Protein AF-A0A847XSS1-F1 (afdb_monomer)

Mean predicted aligned error: 15.01 Å

Secondary structure (DSSP, 8-state):
-HHHHHHHHHHHHHHTS----------S-----PPPPPHHHHHHHHHHHHHHHHHHHHHHH-THHHHHHHHHHHTT-SSSSEEEHHHHT--SS--TT----S-HHHHHHHHHHHHTTTT-S-TTHHHHHHHTTEEEE-SS-GGGS-TT--SPEEEE--TTT-S-EEEEEEPTTS-EEEEEE-HHHHTTS-EEEEEEPP----------------PPP--------SS--S-TTS-SPP-----SSS-----TT-----------

Solvent-accessible surface area (backbone atoms only — not comparable to full-atom values): 16713 Å² total; per-residue (Å²): 111,74,71,58,54,52,53,51,54,55,53,54,55,65,73,62,56,73,77,73,78,73,74,70,78,77,68,97,68,79,70,74,70,66,46,86,66,52,74,68,52,47,53,45,42,55,50,31,46,53,46,14,54,51,51,38,51,22,43,69,77,37,59,67,33,56,62,52,51,52,52,55,34,71,63,54,86,48,97,57,56,36,45,46,44,49,72,45,53,69,66,98,70,67,66,89,85,66,92,70,66,85,42,63,50,33,56,34,42,52,52,51,51,59,77,39,68,84,77,59,94,58,81,63,54,72,58,51,34,44,77,60,50,25,26,44,34,34,88,57,67,53,82,81,37,59,90,94,44,56,70,48,24,20,18,30,47,46,86,34,58,52,78,58,34,72,23,38,34,70,42,97,88,75,51,68,46,83,40,76,41,30,62,76,44,49,76,77,36,37,46,36,32,28,31,65,63,78,80,76,81,73,78,84,77,76,85,80,78,92,68,98,65,93,78,83,88,82,80,88,88,83,85,84,74,98,64,84,83,48,52,81,83,66,54,78,72,79,88,81,64,71,56,90,73,87,81,88,81,88,61,99,84,64,98,73,91,70,71,61,74,67,86,128

Radius of gyration: 24.8 Å; Cα contacts (8 Å, |Δi|>4): 286; chains: 1; bounding box: 46×54×83 Å

pLDDT: mean 72.06, std 21.3, range [27.89, 97.25]

Nearest PDB structures (foldseek):
  6x26-assembly1_I  TM=2.802E-01  e=9.970E+00  Escherichia coli

Sequence (264 aa):
MKKLTFVLMCLVALFASCTKDVIPDVKENDQIVRRELTPEETLMKEKLAMVAQVVRDVVLSEPAVVKEVSKLIDLRLYRDDYVYFRDLFSNENGLKGVDCKAPLFEKAFDEVIESKSGDLQFPDIKKYLVENNITLYCPYPIEDYPTGNQLPSCTSDPLDNDEINIGYQLEKDGSYSVVEVSEEYSRSYPVWIVMPEEEENEPQMSKASNSVRTVHQMRVGFVSSSIHYDGFFSGGSEFKFCLLGGTITLTTASSFVSLQSCNL

Foldseek 3Di:
DVVVVVVVVVVVVVVPPDPPPPPDPPPPPPPQQQADDDPVVVVVQVLQQVVLVLQLQLCLVPVCLLVVLLVVLVVCPDVASKDQLPQQQDDDPPPPPDPDDGHSSNVSSVVSCVVCPPVDPDPPSSVCSVVQRKMKHWLDRLVLADPVASRAWGGEFPPRRDQWTWTWDADPVSHTDTDTDHPVNCVHHTHIYTYGDDPDPQDDDDDDDDDDDDDDDDDDDDDDDPDWDDRSRGTGRDDADEDADDDDDDDPPDPDRDYDHDDD

Structure (mmCIF, N/CA/C/O backbone):
data_AF-A0A847XSS1-F1
#
_entry.id   AF-A0A847XSS1-F1
#
loop_
_atom_site.group_PDB
_atom_site.id
_atom_site.type_symbol
_atom_site.label_atom_id
_atom_site.label_alt_id
_atom_site.label_comp_id
_atom_site.label_asym_id
_atom_site.label_entity_id
_atom_site.label_seq_id
_atom_site.pdbx_PDB_ins_code
_atom_site.Cartn_x
_atom_site.Cartn_y
_atom_site.Cartn_z
_atom_site.occupancy
_atom_site.B_iso_or_equiv
_atom_site.auth_seq_id
_atom_site.auth_comp_id
_atom_site.auth_asym_id
_atom_site.auth_atom_id
_atom_site.pdbx_PDB_model_num
ATOM 1 N N . MET A 1 1 ? 22.356 -34.430 -62.547 1.00 51.59 1 MET A N 1
ATOM 2 C CA . MET A 1 1 ? 22.482 -33.068 -61.977 1.00 51.59 1 MET A CA 1
ATOM 3 C C . MET A 1 1 ? 21.432 -32.762 -60.906 1.00 51.59 1 MET A C 1
ATOM 5 O O . MET A 1 1 ? 21.845 -32.442 -59.807 1.00 51.59 1 MET A O 1
ATOM 9 N N . LYS A 1 2 ? 20.121 -32.974 -61.130 1.00 50.94 2 LYS A N 1
ATOM 10 C CA . LYS A 1 2 ? 19.052 -32.691 -60.134 1.00 50.94 2 LYS A CA 1
ATOM 11 C C . LYS A 1 2 ? 19.211 -33.370 -58.756 1.00 50.94 2 LYS A C 1
ATOM 13 O O . LYS A 1 2 ? 18.890 -32.767 -57.742 1.00 50.94 2 LYS A O 1
ATOM 18 N N . LYS A 1 3 ? 19.738 -34.602 -58.708 1.00 54.31 3 LYS A N 1
ATOM 19 C CA . LYS A 1 3 ? 19.971 -35.334 -57.445 1.00 54.31 3 LYS A CA 1
ATOM 20 C C . LYS A 1 3 ? 21.116 -34.746 -56.607 1.00 54.31 3 LYS A C 1
ATOM 22 O O . LYS A 1 3 ? 21.061 -34.816 -55.390 1.00 54.31 3 LYS A O 1
ATOM 27 N N . LEU A 1 4 ? 22.117 -34.140 -57.252 1.00 63.03 4 LEU A N 1
ATOM 28 C CA . LEU A 1 4 ? 23.252 -33.515 -56.564 1.00 63.03 4 LEU A CA 1
ATOM 29 C C . LEU A 1 4 ? 22.840 -32.171 -55.945 1.00 63.03 4 LEU A C 1
ATOM 31 O O . LEU A 1 4 ? 23.221 -31.862 -54.824 1.00 63.03 4 LEU A O 1
ATOM 35 N N . THR A 1 5 ? 21.998 -31.410 -56.651 1.00 67.25 5 THR A N 1
ATOM 36 C CA . THR A 1 5 ? 21.463 -30.129 -56.173 1.00 67.25 5 THR A CA 1
ATOM 37 C C . THR A 1 5 ? 20.572 -30.311 -54.945 1.00 67.25 5 THR A C 1
ATOM 39 O O . THR A 1 5 ? 20.654 -29.523 -54.012 1.00 67.25 5 THR A O 1
ATOM 42 N N . PHE A 1 6 ? 19.767 -31.379 -54.913 1.00 64.31 6 PHE A N 1
ATOM 43 C CA . PHE A 1 6 ? 18.885 -31.676 -53.781 1.00 64.31 6 PHE A CA 1
ATOM 44 C C . PHE A 1 6 ? 19.670 -32.055 -52.516 1.00 64.31 6 PHE A C 1
ATOM 46 O O . PHE A 1 6 ? 19.373 -31.568 -51.431 1.00 64.31 6 PHE A O 1
ATOM 53 N N . VAL A 1 7 ? 20.731 -32.857 -52.666 1.00 71.50 7 VAL A N 1
ATOM 54 C CA . VAL A 1 7 ? 21.616 -33.235 -51.551 1.00 71.50 7 VAL A CA 1
ATOM 55 C C . VAL A 1 7 ? 22.369 -32.021 -51.003 1.00 71.50 7 VAL A C 1
ATOM 57 O O . VAL A 1 7 ? 22.462 -31.860 -49.789 1.00 71.50 7 VAL A O 1
ATOM 60 N N . LEU A 1 8 ? 22.846 -31.131 -51.879 1.00 68.88 8 LEU A N 1
ATOM 61 C CA . LEU A 1 8 ? 23.529 -29.904 -51.466 1.00 68.88 8 LEU A CA 1
ATOM 62 C C . LEU A 1 8 ? 22.585 -28.954 -50.705 1.00 68.88 8 LEU A C 1
ATOM 64 O O . LEU A 1 8 ? 22.984 -28.366 -49.706 1.00 68.88 8 LEU A O 1
ATOM 68 N N . MET A 1 9 ? 21.322 -28.847 -51.130 1.00 63.94 9 MET A N 1
ATOM 69 C CA . MET A 1 9 ? 20.331 -27.974 -50.493 1.00 63.94 9 MET A CA 1
ATOM 70 C C . MET A 1 9 ? 19.901 -28.486 -49.105 1.00 63.94 9 MET A C 1
ATOM 72 O O . MET A 1 9 ? 19.751 -27.689 -48.183 1.00 63.94 9 MET A O 1
ATOM 76 N N . CYS A 1 10 ? 19.793 -29.808 -48.919 1.00 61.47 10 CYS A N 1
ATOM 77 C CA . CYS A 1 10 ? 19.571 -30.411 -47.599 1.00 61.47 10 CYS A CA 1
ATOM 78 C C . CYS A 1 10 ? 20.776 -30.234 -46.659 1.00 61.47 10 CYS A C 1
ATOM 80 O O . CYS A 1 10 ? 20.587 -30.020 -45.467 1.00 61.47 10 CYS A O 1
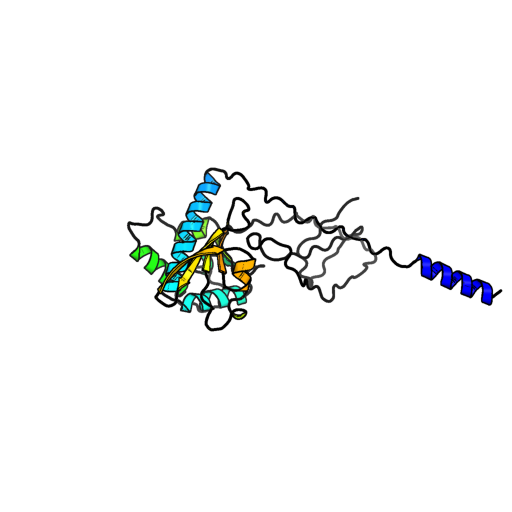ATOM 82 N N . LEU A 1 11 ? 22.006 -30.278 -47.184 1.00 61.28 11 LEU A N 1
ATOM 83 C CA . LEU A 1 11 ? 23.223 -30.037 -46.401 1.00 61.28 11 LEU A CA 1
ATOM 84 C C . LEU A 1 11 ? 23.319 -28.585 -45.915 1.00 61.28 11 LEU A C 1
ATOM 86 O O . LEU A 1 11 ? 23.620 -28.362 -44.749 1.00 61.28 11 LEU A O 1
ATOM 90 N N . VAL A 1 12 ? 22.993 -27.604 -46.761 1.00 62.91 12 VAL A N 1
ATOM 91 C CA . VAL A 1 12 ? 22.971 -26.183 -46.362 1.00 62.91 12 VAL A CA 1
ATOM 92 C C . VAL A 1 12 ? 21.879 -25.909 -45.317 1.00 62.91 12 VAL A C 1
ATOM 94 O O . VAL A 1 12 ? 22.109 -25.137 -44.391 1.00 62.91 12 VAL A O 1
ATOM 97 N N . ALA A 1 13 ? 20.730 -26.590 -45.396 1.00 58.88 13 ALA A N 1
ATOM 98 C CA . ALA A 1 13 ? 19.663 -26.472 -44.399 1.00 58.88 13 ALA A CA 1
ATOM 99 C C . ALA A 1 13 ? 20.039 -27.052 -43.019 1.00 58.88 13 ALA A C 1
ATOM 101 O O . ALA A 1 13 ? 19.552 -26.561 -42.006 1.00 58.88 13 ALA A O 1
ATOM 102 N N . LEU A 1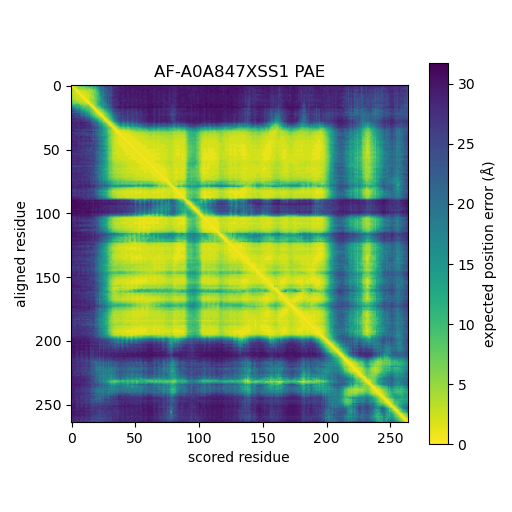 14 ? 20.932 -28.051 -42.959 1.00 56.97 14 LEU A N 1
ATOM 103 C CA . LEU A 1 14 ? 21.431 -28.608 -41.693 1.00 56.97 14 LEU A CA 1
ATOM 104 C C . LEU A 1 14 ? 22.437 -27.679 -40.992 1.00 56.97 14 LEU A C 1
ATOM 106 O O . LEU A 1 14 ? 22.492 -27.666 -39.766 1.00 56.97 14 LEU A O 1
ATOM 110 N N . PHE A 1 15 ? 23.188 -26.866 -41.744 1.00 53.12 15 PHE A N 1
ATOM 111 C CA . PHE A 1 15 ? 24.098 -25.852 -41.186 1.00 53.12 15 PHE A CA 1
ATOM 112 C C . PHE A 1 15 ? 23.425 -24.498 -40.913 1.00 53.12 15 PHE A C 1
ATOM 114 O O . PHE A 1 15 ? 24.011 -23.655 -40.244 1.00 53.12 15 PHE A O 1
ATOM 121 N N . ALA A 1 16 ? 22.195 -24.299 -41.395 1.00 52.06 16 ALA A N 1
ATOM 122 C CA . ALA A 1 16 ? 21.349 -23.150 -41.071 1.00 52.06 16 ALA A CA 1
ATOM 123 C C . ALA A 1 16 ? 20.448 -23.399 -39.845 1.00 52.06 16 ALA A C 1
ATOM 125 O O . ALA A 1 16 ? 19.536 -22.613 -39.583 1.00 52.06 16 ALA A O 1
ATOM 126 N N . SER A 1 17 ? 20.680 -24.488 -39.098 1.00 39.84 17 SER A N 1
ATOM 127 C CA . SER A 1 17 ? 20.082 -24.673 -37.778 1.00 39.84 17 SER A CA 1
ATOM 128 C C . SER A 1 17 ? 20.546 -23.526 -36.895 1.00 39.84 17 SER A C 1
ATOM 130 O O . SER A 1 17 ? 21.732 -23.428 -36.586 1.00 39.84 17 SER A O 1
ATOM 132 N N . CYS A 1 18 ? 19.596 -22.665 -36.534 1.00 47.03 18 CYS A N 1
ATOM 133 C CA . CYS A 1 18 ? 19.757 -21.539 -35.634 1.00 47.03 18 CYS A CA 1
ATOM 134 C C . CYS A 1 18 ? 20.738 -21.894 -34.517 1.00 47.03 18 CYS A C 1
ATOM 136 O O . CYS A 1 18 ? 20.479 -22.804 -33.723 1.00 47.03 18 CYS A O 1
ATOM 138 N N . THR A 1 19 ? 21.852 -21.168 -34.443 1.00 44.00 19 THR A N 1
ATOM 139 C CA . THR A 1 19 ? 22.514 -20.974 -33.162 1.00 44.00 19 THR A CA 1
ATOM 140 C C . THR A 1 19 ? 21.434 -20.398 -32.268 1.00 44.00 19 THR A C 1
ATOM 142 O O . THR A 1 19 ? 20.984 -19.272 -32.465 1.00 44.00 19 THR A O 1
ATOM 145 N N . LYS A 1 20 ? 20.895 -21.227 -31.375 1.00 36.91 20 LYS A N 1
ATOM 146 C CA . LYS A 1 20 ? 20.088 -20.727 -30.278 1.00 36.91 20 LYS A CA 1
ATOM 147 C C . LYS A 1 20 ? 21.069 -19.837 -29.534 1.00 36.91 20 LYS A C 1
ATOM 149 O O . LYS A 1 20 ? 22.018 -20.374 -28.964 1.00 36.91 20 LYS A O 1
ATOM 154 N N . ASP A 1 21 ? 20.938 -18.522 -29.683 1.00 37.56 21 ASP A N 1
ATOM 155 C CA . ASP A 1 21 ? 21.713 -17.593 -28.879 1.00 37.56 21 ASP A CA 1
ATOM 156 C C . ASP A 1 21 ? 21.418 -17.991 -27.442 1.00 37.56 21 ASP A C 1
ATOM 158 O O . ASP A 1 21 ? 20.292 -17.880 -26.950 1.00 37.56 21 ASP A O 1
ATOM 162 N N . VAL A 1 22 ? 22.410 -18.627 -26.826 1.00 38.53 22 VAL A N 1
ATOM 163 C CA . VAL A 1 22 ? 22.381 -18.915 -25.408 1.00 38.53 22 VAL A CA 1
ATOM 164 C C . VAL A 1 22 ? 22.592 -17.548 -24.802 1.00 38.53 22 VAL A C 1
ATOM 166 O O . VAL A 1 22 ? 23.727 -17.088 -24.698 1.00 38.53 22 VAL A O 1
ATOM 169 N N . ILE A 1 23 ? 21.487 -16.868 -24.501 1.00 43.34 23 ILE A N 1
ATOM 170 C CA . ILE A 1 23 ? 21.508 -15.785 -23.532 1.00 43.34 23 ILE A CA 1
ATOM 171 C C . ILE A 1 23 ? 22.082 -16.459 -22.287 1.00 43.34 23 ILE A C 1
ATOM 173 O O . ILE A 1 23 ? 21.465 -17.411 -21.800 1.00 43.34 23 ILE A O 1
ATOM 177 N N . PRO A 1 24 ? 23.315 -16.118 -21.873 1.00 38.09 24 PRO A N 1
ATOM 178 C CA . PRO A 1 24 ? 23.860 -16.699 -20.664 1.00 38.09 24 PRO A CA 1
ATOM 179 C C . PRO A 1 24 ? 22.861 -16.388 -19.558 1.00 38.09 24 PRO A C 1
ATOM 181 O O . PRO A 1 24 ? 22.411 -15.243 -19.471 1.00 38.09 24 PRO A O 1
ATOM 184 N N . ASP A 1 25 ? 22.496 -17.396 -18.762 1.00 37.62 25 ASP A N 1
ATOM 185 C CA . ASP A 1 25 ? 21.763 -17.145 -17.528 1.00 37.62 25 ASP A CA 1
ATOM 186 C C . ASP A 1 25 ? 22.502 -16.011 -16.818 1.00 37.62 25 ASP A C 1
ATOM 188 O O . ASP A 1 25 ? 23.715 -16.104 -16.565 1.00 37.62 25 ASP A O 1
ATOM 192 N N . VAL A 1 26 ? 21.795 -14.899 -16.604 1.00 43.59 26 VAL A N 1
ATOM 193 C CA . VAL A 1 26 ? 22.276 -13.838 -15.728 1.00 43.59 26 VAL A CA 1
ATOM 194 C C . VAL A 1 26 ? 22.550 -14.560 -14.422 1.00 43.59 26 VAL A C 1
ATOM 196 O O . VAL A 1 26 ? 21.656 -15.172 -13.845 1.00 43.59 26 VAL A O 1
ATOM 199 N N . LYS A 1 27 ? 23.828 -14.639 -14.046 1.00 37.34 27 LYS A N 1
ATOM 200 C CA . LYS A 1 27 ? 24.218 -15.303 -12.807 1.00 37.34 27 LYS A CA 1
ATOM 201 C C . LYS A 1 27 ? 23.389 -14.655 -11.701 1.00 37.34 27 LYS A C 1
ATOM 203 O O . LYS A 1 27 ? 23.460 -13.437 -11.588 1.00 37.34 27 LYS A O 1
ATOM 208 N N . GLU A 1 28 ? 22.664 -15.455 -10.916 1.00 44.56 28 GLU A N 1
ATOM 209 C CA . GLU A 1 28 ? 21.973 -15.081 -9.664 1.00 44.56 28 GLU A CA 1
ATOM 210 C C . GLU A 1 28 ? 22.981 -14.587 -8.609 1.00 44.56 28 GLU A C 1
ATOM 212 O O . GLU A 1 28 ? 23.185 -15.176 -7.553 1.00 44.56 28 GLU A O 1
ATOM 217 N N . ASN A 1 29 ? 23.746 -13.564 -8.950 1.00 39.00 29 ASN A N 1
ATOM 218 C CA . ASN A 1 29 ? 24.776 -12.975 -8.120 1.00 39.00 29 ASN A CA 1
ATOM 219 C C . ASN A 1 29 ? 24.798 -11.462 -8.345 1.00 39.00 29 ASN A C 1
ATOM 221 O O . ASN A 1 29 ? 25.853 -10.832 -8.234 1.00 39.00 29 ASN A O 1
ATOM 225 N N . ASP A 1 30 ? 23.632 -10.889 -8.647 1.00 43.53 30 ASP A N 1
ATOM 226 C CA . ASP A 1 30 ? 23.378 -9.491 -8.349 1.00 43.53 30 ASP A CA 1
ATOM 227 C C . ASP A 1 30 ? 23.360 -9.392 -6.824 1.00 43.53 30 ASP A C 1
ATOM 229 O O . ASP A 1 30 ? 22.358 -9.612 -6.154 1.00 43.53 30 ASP A O 1
ATOM 233 N N . GLN A 1 31 ? 24.538 -9.167 -6.238 1.00 43.22 31 GLN A N 1
ATOM 234 C CA . GLN A 1 31 ? 24.593 -8.686 -4.869 1.00 43.22 31 GLN A CA 1
ATOM 235 C C . GLN A 1 31 ? 23.807 -7.382 -4.853 1.00 43.22 31 GLN A C 1
ATOM 237 O O . GLN A 1 31 ? 24.234 -6.418 -5.487 1.00 43.22 31 GLN A O 1
ATOM 242 N N . ILE A 1 32 ? 22.677 -7.378 -4.149 1.00 53.38 32 ILE A N 1
ATOM 243 C CA . ILE A 1 32 ? 21.849 -6.196 -3.930 1.00 53.38 32 ILE A CA 1
ATOM 244 C C . ILE A 1 32 ? 22.764 -5.074 -3.441 1.00 53.38 32 ILE A C 1
ATOM 246 O O . ILE A 1 32 ? 23.286 -5.106 -2.318 1.00 53.38 32 ILE A O 1
ATOM 250 N N . VAL A 1 33 ? 23.025 -4.097 -4.307 1.00 58.44 33 VAL A N 1
ATOM 251 C CA . VAL A 1 33 ? 23.829 -2.937 -3.938 1.00 58.44 33 VAL A CA 1
ATOM 252 C C . VAL A 1 33 ? 22.905 -2.008 -3.175 1.00 58.44 33 VAL A C 1
ATOM 254 O O . VAL A 1 33 ? 22.231 -1.167 -3.767 1.00 58.44 33 VAL A O 1
ATOM 257 N N . ARG A 1 34 ? 22.876 -2.180 -1.850 1.00 69.44 34 ARG A N 1
ATOM 258 C CA . ARG A 1 34 ? 22.174 -1.256 -0.962 1.00 69.44 34 ARG A CA 1
ATOM 259 C C . ARG A 1 34 ? 22.660 0.159 -1.224 1.00 69.44 34 ARG A C 1
ATOM 261 O O . ARG A 1 34 ? 23.860 0.444 -1.158 1.00 69.44 34 ARG A O 1
ATOM 268 N N . ARG A 1 35 ? 21.715 1.033 -1.533 1.00 83.06 35 ARG A N 1
ATOM 269 C CA . ARG A 1 35 ? 21.979 2.432 -1.828 1.00 83.06 35 ARG A CA 1
ATOM 270 C C . ARG A 1 35 ? 22.109 3.204 -0.522 1.00 83.06 35 ARG A C 1
ATOM 272 O O . ARG A 1 35 ? 21.242 3.125 0.343 1.00 83.06 35 ARG A O 1
ATOM 279 N N . GLU A 1 36 ? 23.180 3.981 -0.382 1.00 84.00 36 GLU A N 1
ATOM 280 C CA . GLU A 1 36 ? 23.272 4.942 0.716 1.00 84.00 36 GLU A CA 1
ATOM 281 C C . GLU A 1 36 ? 22.226 6.045 0.517 1.00 84.00 36 GLU A C 1
ATOM 283 O O . GLU A 1 36 ? 22.205 6.716 -0.517 1.00 84.00 36 GLU A O 1
ATOM 288 N N . LEU A 1 37 ? 21.356 6.217 1.512 1.00 87.06 37 LEU A N 1
ATOM 289 C CA . LEU A 1 37 ? 20.308 7.231 1.492 1.00 87.06 37 LEU A CA 1
ATOM 290 C C . LEU A 1 37 ? 20.857 8.594 1.895 1.00 87.06 37 LEU A C 1
ATOM 292 O O . LEU A 1 37 ? 21.642 8.727 2.838 1.00 87.06 37 LEU A O 1
ATOM 296 N N . THR A 1 38 ? 20.365 9.636 1.235 1.00 90.75 38 THR A N 1
ATOM 297 C CA . THR A 1 38 ? 20.511 11.002 1.736 1.00 90.75 38 THR A CA 1
ATOM 298 C C . THR A 1 38 ? 19.720 11.189 3.043 1.00 90.75 38 THR A C 1
ATOM 300 O O . THR A 1 38 ? 18.816 10.404 3.357 1.00 90.75 38 THR A O 1
ATOM 303 N N . PRO A 1 39 ? 20.002 12.243 3.833 1.00 91.19 39 PRO A N 1
ATOM 304 C CA . PRO A 1 39 ? 19.214 12.541 5.031 1.00 91.19 39 PRO A CA 1
ATOM 305 C C . PRO A 1 39 ? 17.720 12.751 4.743 1.00 91.19 39 PRO A C 1
ATOM 307 O O . PRO A 1 39 ? 16.878 12.366 5.551 1.00 91.19 39 PRO A O 1
ATOM 310 N N . GLU A 1 40 ? 17.386 13.334 3.589 1.00 89.50 40 GLU A N 1
ATOM 311 C CA . GLU A 1 40 ? 15.999 13.562 3.167 1.00 89.50 40 GLU A CA 1
ATOM 312 C C . GLU A 1 40 ? 15.291 12.246 2.832 1.00 89.50 40 GLU A C 1
ATOM 314 O O . GLU A 1 40 ? 14.170 12.018 3.283 1.00 89.50 40 GLU A O 1
ATOM 319 N N . GLU A 1 41 ? 15.967 11.341 2.124 1.00 89.81 41 GLU A N 1
ATOM 320 C CA . GLU A 1 41 ? 15.440 10.009 1.806 1.00 89.81 41 GLU A CA 1
ATOM 321 C C . GLU A 1 41 ? 15.339 9.117 3.042 1.00 89.81 41 GLU A C 1
ATOM 323 O O . GLU A 1 41 ? 14.401 8.339 3.163 1.00 89.81 41 GLU A O 1
ATOM 328 N N . THR A 1 42 ? 16.255 9.262 4.001 1.00 91.31 42 THR A N 1
ATOM 329 C CA . THR A 1 42 ? 16.166 8.567 5.294 1.00 91.31 42 THR A CA 1
ATOM 330 C C . THR A 1 42 ? 14.913 9.010 6.049 1.00 91.31 42 THR A C 1
ATOM 332 O O . THR A 1 42 ? 14.133 8.177 6.506 1.00 91.31 42 THR A O 1
ATOM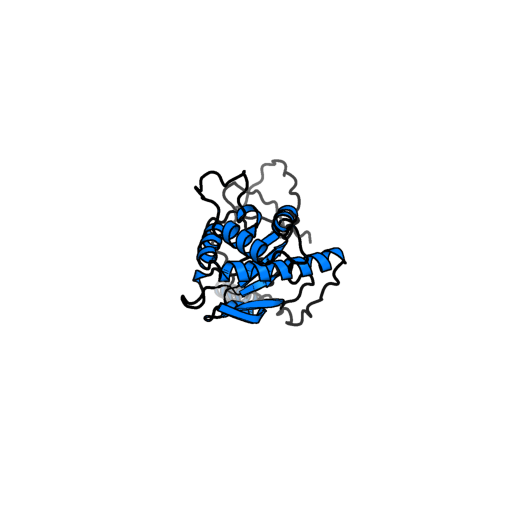 335 N N . LEU A 1 43 ? 14.663 10.323 6.109 1.00 92.06 43 LEU A N 1
ATOM 336 C CA . LEU A 1 43 ? 13.450 10.867 6.717 1.00 92.06 43 LEU A CA 1
ATOM 337 C C . LEU A 1 43 ? 12.185 10.431 5.962 1.00 92.06 43 LEU A C 1
ATOM 339 O O . LEU A 1 43 ? 11.163 10.144 6.584 1.00 92.06 43 LEU A O 1
ATOM 343 N N . MET A 1 44 ? 12.229 10.383 4.628 1.00 92.69 44 MET A N 1
ATOM 344 C CA . MET A 1 44 ? 11.127 9.865 3.818 1.00 92.69 44 MET A CA 1
ATOM 345 C C . MET A 1 44 ? 10.871 8.391 4.136 1.00 92.69 44 MET A C 1
ATOM 347 O O . MET A 1 44 ? 9.736 8.042 4.441 1.00 92.69 44 MET A O 1
ATOM 351 N N . LYS A 1 45 ? 11.909 7.548 4.170 1.00 92.31 45 LYS A N 1
ATOM 352 C CA . LYS A 1 45 ? 11.810 6.126 4.528 1.00 92.31 45 LYS A CA 1
ATOM 353 C C . LYS A 1 45 ? 11.126 5.934 5.885 1.00 92.31 45 LYS A C 1
ATOM 355 O O . LYS A 1 45 ? 10.192 5.144 5.997 1.00 92.31 45 LYS A O 1
ATOM 360 N N . GLU A 1 46 ? 11.525 6.700 6.900 1.00 92.75 46 GLU A N 1
ATOM 361 C CA . GLU A 1 46 ? 10.891 6.673 8.227 1.00 92.75 46 GLU A CA 1
ATOM 362 C C . GLU A 1 46 ? 9.409 7.079 8.177 1.00 92.75 46 GLU A C 1
ATOM 364 O O . GLU A 1 46 ? 8.556 6.440 8.801 1.00 92.75 46 GLU A O 1
ATOM 369 N N . LYS A 1 47 ? 9.076 8.119 7.405 1.00 94.31 47 LYS A N 1
ATOM 370 C CA . LYS A 1 47 ? 7.694 8.576 7.216 1.00 94.31 47 LYS A CA 1
ATOM 371 C C . LYS A 1 47 ? 6.830 7.549 6.494 1.00 94.31 47 LYS A C 1
ATOM 373 O O . LYS A 1 47 ? 5.710 7.309 6.939 1.00 94.31 47 LYS A O 1
ATOM 378 N N . LEU A 1 48 ? 7.332 6.921 5.431 1.00 95.38 48 LEU A N 1
ATOM 379 C CA . LEU A 1 48 ? 6.609 5.876 4.702 1.00 95.38 48 LEU A CA 1
ATOM 380 C C . LEU A 1 48 ? 6.367 4.656 5.595 1.00 95.38 48 LEU A C 1
ATOM 382 O O . LEU A 1 48 ? 5.256 4.131 5.615 1.00 95.38 48 LEU A O 1
ATOM 386 N N . ALA A 1 49 ? 7.352 4.264 6.409 1.00 94.25 49 ALA A N 1
ATOM 387 C CA . ALA A 1 49 ? 7.192 3.187 7.382 1.00 94.25 49 ALA A CA 1
ATOM 388 C C . ALA A 1 49 ? 6.118 3.511 8.439 1.00 94.25 49 ALA A C 1
ATOM 390 O O . ALA A 1 49 ? 5.302 2.654 8.782 1.00 94.25 49 ALA A O 1
ATOM 391 N N . MET A 1 50 ? 6.060 4.756 8.932 1.00 93.75 50 MET A N 1
ATOM 392 C CA . MET A 1 50 ? 4.978 5.200 9.823 1.00 93.75 50 MET A CA 1
ATOM 393 C C . MET A 1 50 ? 3.614 5.177 9.126 1.00 93.75 50 MET A C 1
ATOM 395 O O . MET A 1 50 ? 2.626 4.744 9.718 1.00 93.75 50 MET A O 1
ATOM 399 N N . VAL A 1 51 ? 3.547 5.604 7.865 1.00 96.19 51 VAL A N 1
ATOM 400 C CA . VAL A 1 51 ? 2.305 5.581 7.082 1.00 96.19 51 VAL A CA 1
ATOM 401 C C . VAL A 1 51 ? 1.843 4.146 6.845 1.00 96.19 51 VAL A C 1
ATOM 403 O O . VAL A 1 51 ? 0.661 3.881 7.021 1.00 96.19 51 VAL A O 1
ATOM 406 N N . ALA A 1 52 ? 2.735 3.199 6.547 1.00 96.50 52 ALA A N 1
ATOM 407 C CA . ALA A 1 52 ? 2.381 1.785 6.400 1.00 96.50 52 ALA A CA 1
ATOM 408 C C . ALA A 1 52 ? 1.696 1.223 7.660 1.00 96.50 52 ALA A C 1
ATOM 410 O O . ALA A 1 52 ? 0.731 0.465 7.570 1.00 96.50 52 ALA A O 1
ATOM 411 N N . GLN A 1 53 ? 2.132 1.656 8.848 1.00 94.25 53 GLN A N 1
ATOM 412 C CA . GLN A 1 53 ? 1.469 1.313 10.108 1.00 94.25 53 GLN A CA 1
ATOM 413 C C . GLN A 1 53 ? 0.089 1.968 10.247 1.00 94.25 53 GLN A C 1
ATOM 415 O O . GLN A 1 53 ? -0.835 1.338 10.752 1.00 94.25 53 GLN A O 1
ATOM 420 N N . VAL A 1 54 ? -0.069 3.221 9.809 1.00 95.19 54 VAL A N 1
ATOM 421 C CA . VAL A 1 54 ? -1.380 3.890 9.777 1.00 95.19 54 VAL A CA 1
ATOM 422 C C . VAL A 1 54 ? -2.324 3.170 8.815 1.00 95.19 54 VAL A C 1
ATOM 424 O O . VAL A 1 54 ? -3.451 2.880 9.195 1.00 95.19 54 VAL A O 1
ATOM 427 N N . VAL A 1 55 ? -1.866 2.820 7.610 1.00 96.69 55 VAL A N 1
ATOM 428 C CA . VAL A 1 55 ? -2.658 2.083 6.612 1.00 96.69 55 VAL A CA 1
ATOM 429 C C . VAL A 1 55 ? -3.100 0.728 7.158 1.00 96.69 55 VAL A C 1
ATOM 431 O O . VAL A 1 55 ? -4.271 0.383 7.035 1.00 96.69 55 VAL A O 1
ATOM 434 N N . ARG A 1 56 ? -2.213 -0.010 7.834 1.00 95.25 56 ARG A N 1
ATOM 435 C CA . ARG A 1 56 ? -2.593 -1.240 8.544 1.00 95.25 56 ARG A CA 1
ATOM 436 C C . ARG A 1 56 ? -3.747 -0.991 9.513 1.00 95.25 56 ARG A C 1
ATOM 438 O O . ARG A 1 56 ? -4.705 -1.756 9.528 1.00 95.25 56 ARG A O 1
ATOM 445 N N . ASP A 1 57 ? -3.653 0.054 10.329 1.00 94.56 57 ASP A N 1
ATOM 446 C CA . ASP A 1 57 ? -4.675 0.340 11.339 1.00 94.56 57 ASP A CA 1
ATOM 447 C C . ASP A 1 57 ? -5.994 0.806 10.716 1.00 94.56 57 ASP A C 1
ATOM 449 O O . ASP A 1 57 ? -7.055 0.524 11.266 1.00 94.56 57 ASP A O 1
ATOM 453 N N . VAL A 1 58 ? -5.937 1.438 9.541 1.00 96.00 58 VAL A N 1
ATOM 454 C CA . VAL A 1 58 ? -7.107 1.739 8.704 1.00 96.00 58 VAL A CA 1
ATOM 455 C C . VAL A 1 58 ? -7.769 0.459 8.199 1.00 96.00 58 VAL A C 1
ATOM 457 O O . VAL A 1 58 ? -8.981 0.306 8.317 1.00 96.00 58 VAL A O 1
ATOM 460 N N . VAL A 1 59 ? -6.989 -0.494 7.682 1.00 95.31 59 VAL A N 1
ATOM 461 C CA . VAL A 1 59 ? -7.517 -1.799 7.247 1.00 95.31 59 VAL A CA 1
ATOM 462 C C . VAL A 1 59 ? -8.101 -2.577 8.429 1.00 95.31 59 VAL A C 1
ATOM 464 O O . VAL A 1 59 ? -9.113 -3.257 8.276 1.00 95.31 59 VAL A O 1
ATOM 467 N N . LEU A 1 60 ? -7.488 -2.474 9.610 1.00 93.50 60 LEU A N 1
ATOM 468 C CA . LEU A 1 60 ? -7.975 -3.117 10.827 1.00 93.50 60 LEU A CA 1
ATOM 469 C C . LEU A 1 60 ? -9.296 -2.510 11.317 1.00 93.50 60 LEU A C 1
ATOM 471 O O . LEU A 1 60 ? -10.191 -3.255 11.717 1.00 93.50 60 LEU A O 1
ATOM 475 N N . SER A 1 61 ? -9.417 -1.179 11.313 1.00 93.44 61 SER A N 1
ATOM 476 C CA . SER A 1 61 ? -10.616 -0.484 11.793 1.00 93.44 61 SER A CA 1
ATOM 477 C C . SER A 1 61 ? -11.787 -0.598 10.818 1.00 93.44 61 SER A C 1
ATOM 479 O O . SER A 1 61 ? -12.924 -0.780 11.252 1.00 93.44 61 SER A O 1
ATOM 481 N N . GLU A 1 62 ? -11.513 -0.551 9.513 1.00 94.69 62 GLU A N 1
ATOM 482 C CA . GLU A 1 62 ? -12.518 -0.620 8.455 1.00 94.69 62 GLU A CA 1
ATOM 483 C C . GLU A 1 62 ? -12.054 -1.550 7.318 1.00 94.69 62 GLU A C 1
ATOM 485 O O . GLU A 1 62 ? -11.626 -1.088 6.261 1.00 94.69 62 GLU A O 1
ATOM 490 N N . PRO A 1 63 ? -12.182 -2.885 7.458 1.00 93.00 63 PRO A N 1
ATOM 491 C CA . PRO A 1 63 ? -11.758 -3.834 6.422 1.00 93.00 63 PRO A CA 1
ATOM 492 C C . PRO A 1 63 ? -12.430 -3.630 5.054 1.00 93.00 63 PRO A C 1
ATOM 494 O O . PRO A 1 63 ? -11.915 -4.083 4.029 1.00 93.00 63 PRO A O 1
ATOM 497 N N . ALA A 1 64 ? -13.580 -2.943 5.002 1.00 92.75 64 ALA A N 1
ATOM 498 C CA . ALA A 1 64 ? -14.261 -2.624 3.750 1.00 92.75 64 ALA A CA 1
ATOM 499 C C . ALA A 1 64 ? -13.444 -1.695 2.831 1.00 92.75 64 ALA A C 1
ATOM 501 O O . ALA A 1 64 ? -13.693 -1.699 1.620 1.00 92.75 64 ALA A O 1
ATOM 502 N N . VAL A 1 65 ? -12.453 -0.964 3.364 1.00 93.75 65 VAL A N 1
ATOM 503 C CA . VAL A 1 65 ? -11.541 -0.119 2.571 1.00 93.75 65 VAL A CA 1
ATOM 504 C C . VAL A 1 65 ? -10.744 -0.922 1.549 1.00 93.75 65 VAL A C 1
ATOM 506 O O . VAL A 1 65 ? -10.468 -0.413 0.471 1.00 93.75 65 VAL A O 1
ATOM 509 N N . VAL A 1 66 ? -10.446 -2.200 1.815 1.00 93.50 66 VAL A N 1
ATOM 510 C CA . VAL A 1 66 ? -9.735 -3.064 0.855 1.00 93.50 66 VAL A CA 1
ATOM 511 C C . VAL A 1 66 ? -10.512 -3.158 -0.453 1.00 93.50 66 VAL A C 1
ATOM 513 O O . VAL A 1 66 ? -9.960 -2.954 -1.527 1.00 93.50 66 VAL A O 1
ATOM 516 N N . LYS A 1 67 ? -11.832 -3.351 -0.368 1.00 91.31 67 LYS A N 1
ATOM 517 C CA . LYS A 1 67 ? -12.703 -3.420 -1.545 1.00 91.31 67 LYS A CA 1
ATOM 518 C C . LYS A 1 67 ? -12.855 -2.072 -2.252 1.00 91.31 67 LYS A C 1
ATOM 520 O O . LYS A 1 67 ? -13.125 -2.041 -3.450 1.00 91.31 67 LYS A O 1
ATOM 525 N N . GLU A 1 68 ? -12.783 -0.968 -1.519 1.00 90.88 68 GLU A N 1
ATOM 526 C CA . GLU A 1 68 ? -12.779 0.371 -2.110 1.00 90.88 68 GLU A CA 1
ATOM 527 C C . GLU A 1 68 ? -11.493 0.616 -2.902 1.00 90.88 68 GLU A C 1
ATOM 529 O O . GLU A 1 68 ? -11.572 0.989 -4.071 1.00 90.88 68 GLU A O 1
ATOM 534 N N . VAL A 1 69 ? -10.337 0.335 -2.299 1.00 91.06 69 VAL A N 1
ATOM 535 C CA . VAL A 1 69 ? -9.020 0.486 -2.928 1.00 91.06 69 VAL A CA 1
ATOM 536 C C . VAL A 1 69 ? -8.898 -0.416 -4.157 1.00 91.06 69 VAL A C 1
ATOM 538 O O . VAL A 1 69 ? -8.571 0.092 -5.226 1.00 91.06 69 VAL A O 1
ATOM 541 N N . SER A 1 70 ? -9.263 -1.703 -4.064 1.00 89.06 70 SER A N 1
ATOM 542 C CA . SER A 1 70 ? -9.254 -2.616 -5.222 1.00 89.06 70 SER A CA 1
ATOM 543 C C . SER A 1 70 ? -10.088 -2.076 -6.383 1.00 89.06 70 SER A C 1
ATOM 545 O O . SER A 1 70 ? -9.641 -2.079 -7.523 1.00 89.06 70 SER A O 1
ATOM 547 N N . LYS A 1 71 ? -11.277 -1.519 -6.107 1.00 86.12 71 LYS A N 1
ATOM 548 C CA . LYS A 1 71 ? -12.107 -0.913 -7.158 1.00 86.12 71 LYS A CA 1
ATOM 549 C C . LYS A 1 71 ? -11.447 0.294 -7.809 1.00 86.12 71 LYS A C 1
ATOM 551 O O . LYS A 1 71 ? -11.656 0.501 -8.997 1.00 86.12 71 LYS A O 1
ATOM 556 N N . LEU A 1 72 ? -10.733 1.122 -7.047 1.00 85.69 72 LEU A N 1
ATOM 557 C CA . LEU A 1 72 ? -10.031 2.281 -7.601 1.00 85.69 72 LEU A CA 1
ATOM 558 C C . LEU A 1 72 ? -8.870 1.847 -8.498 1.00 85.69 72 LEU A C 1
ATOM 560 O O . LEU A 1 72 ? -8.698 2.421 -9.571 1.00 85.69 72 LEU A O 1
ATOM 564 N N . ILE A 1 73 ? -8.144 0.802 -8.101 1.00 84.00 73 ILE A N 1
ATOM 565 C CA . ILE A 1 73 ? -7.090 0.187 -8.916 1.00 84.00 73 ILE A CA 1
ATOM 566 C C . ILE A 1 73 ? -7.691 -0.423 -10.196 1.00 84.00 73 ILE A C 1
ATOM 568 O O . ILE A 1 73 ? -7.214 -0.147 -11.295 1.00 84.00 73 ILE A O 1
ATOM 572 N N . ASP A 1 74 ? -8.822 -1.128 -10.094 1.00 82.69 74 ASP A N 1
ATOM 573 C CA . ASP A 1 74 ? -9.540 -1.720 -11.236 1.00 82.69 74 ASP A CA 1
ATOM 574 C C . ASP A 1 74 ? -10.027 -0.694 -12.271 1.00 82.69 74 ASP A C 1
ATOM 576 O O . ASP A 1 74 ? -10.231 -1.035 -13.442 1.00 82.69 74 ASP A O 1
ATOM 580 N N . LEU A 1 75 ? -10.218 0.571 -11.875 1.00 79.31 75 LEU A N 1
ATOM 581 C CA . LEU A 1 75 ? -10.532 1.649 -12.818 1.00 79.31 75 LEU A CA 1
ATOM 582 C C . LEU A 1 75 ? -9.352 1.977 -13.743 1.00 79.31 75 LEU A C 1
ATOM 584 O O . LEU A 1 75 ? -9.568 2.667 -14.742 1.00 79.31 75 LEU A O 1
ATOM 588 N N . ARG A 1 76 ? -8.141 1.487 -13.434 1.00 73.00 76 ARG A N 1
ATOM 589 C CA . ARG A 1 76 ? -6.904 1.679 -14.208 1.00 73.00 76 ARG A CA 1
ATOM 590 C C . ARG A 1 76 ? -6.690 3.139 -14.584 1.00 73.00 76 ARG A C 1
ATOM 592 O O . ARG A 1 76 ? -6.456 3.489 -15.741 1.00 73.00 76 ARG A O 1
ATOM 599 N N . LEU A 1 77 ? -6.853 4.004 -13.586 1.00 70.94 77 LEU A N 1
ATOM 600 C CA . LEU 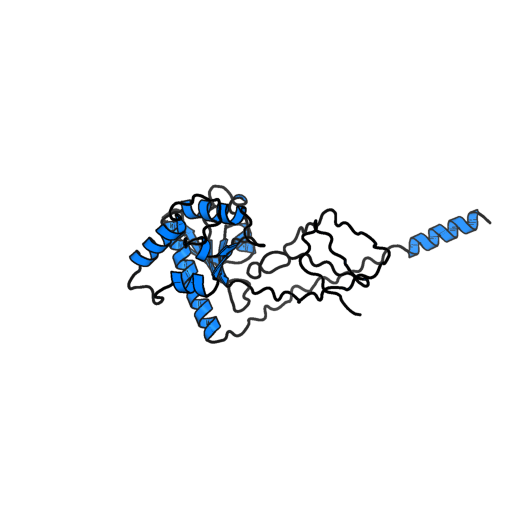A 1 77 ? -6.628 5.441 -13.730 1.00 70.94 77 LEU A CA 1
ATOM 601 C C . LEU A 1 77 ? -5.155 5.746 -14.020 1.00 70.94 77 LEU A C 1
ATOM 603 O O . LEU A 1 77 ? -4.851 6.749 -14.666 1.00 70.94 77 LEU A O 1
ATOM 607 N N . TYR A 1 78 ? -4.277 4.851 -13.566 1.00 76.38 78 TYR A N 1
ATOM 608 C CA . TYR A 1 78 ? -2.828 4.917 -13.672 1.00 76.38 78 TYR A CA 1
ATOM 609 C C . TYR A 1 78 ? -2.286 3.683 -14.402 1.00 76.38 78 TYR A C 1
ATOM 611 O O . TYR A 1 78 ? -3.038 2.751 -14.699 1.00 76.38 78 TYR A O 1
ATOM 619 N N . ARG A 1 79 ? -1.006 3.734 -14.795 1.00 62.88 79 ARG A N 1
ATOM 620 C CA . ARG A 1 79 ? -0.376 2.695 -15.630 1.00 62.88 79 ARG A CA 1
ATOM 621 C C . ARG A 1 79 ? -0.202 1.374 -14.883 1.00 62.88 79 ARG A C 1
ATOM 623 O O . ARG A 1 79 ? -0.386 0.329 -15.504 1.00 62.88 79 ARG A O 1
ATOM 630 N N . ASP A 1 80 ? 0.062 1.458 -13.584 1.00 68.56 80 ASP A N 1
ATOM 631 C CA . ASP A 1 80 ? 0.318 0.315 -12.714 1.00 68.56 80 ASP A CA 1
ATOM 632 C C . ASP A 1 80 ? -0.784 0.137 -11.669 1.00 68.56 80 ASP A C 1
ATOM 634 O O . ASP A 1 80 ? -1.687 0.968 -11.522 1.00 68.56 80 ASP A O 1
ATOM 638 N N . ASP A 1 81 ? -0.676 -0.953 -10.913 1.00 83.12 81 ASP A N 1
ATOM 639 C CA . ASP A 1 81 ? -1.620 -1.349 -9.872 1.00 83.12 81 ASP A CA 1
ATOM 640 C C . ASP A 1 81 ? -1.438 -0.527 -8.575 1.00 83.12 81 ASP A C 1
ATOM 642 O O . ASP A 1 81 ? -1.357 -1.065 -7.470 1.00 83.12 81 ASP A O 1
ATOM 646 N N . TYR A 1 82 ? -1.355 0.803 -8.691 1.00 87.25 82 TYR A N 1
ATOM 647 C CA . TYR A 1 82 ? -1.317 1.736 -7.563 1.00 87.25 82 TYR A CA 1
ATOM 648 C C . TYR A 1 82 ? -2.456 2.758 -7.602 1.00 87.25 82 TYR A C 1
ATOM 650 O O . TYR A 1 82 ? -3.087 3.026 -8.626 1.00 87.25 82 TYR A O 1
ATOM 658 N N . VAL A 1 83 ? -2.684 3.396 -6.456 1.00 89.44 83 VAL A N 1
ATOM 659 C CA . VAL A 1 83 ? -3.552 4.569 -6.318 1.00 89.44 83 VAL A CA 1
ATOM 660 C C . VAL A 1 83 ? -2.837 5.644 -5.505 1.00 89.44 83 VAL A C 1
ATOM 662 O O . VAL A 1 83 ? -2.154 5.337 -4.528 1.00 89.44 83 VAL A O 1
ATOM 665 N N . TYR A 1 84 ? -2.976 6.918 -5.874 1.00 91.19 84 TYR A N 1
ATOM 666 C CA . TYR A 1 84 ? -2.425 7.986 -5.041 1.00 91.19 84 TYR A CA 1
ATOM 667 C C . TYR A 1 84 ? -3.281 8.197 -3.801 1.00 91.19 84 TYR A C 1
ATOM 669 O O . TYR A 1 84 ? -4.514 8.202 -3.856 1.00 91.19 84 TYR A O 1
ATOM 677 N N . PHE A 1 85 ? -2.627 8.543 -2.697 1.00 93.00 85 PHE A N 1
ATOM 678 C CA . PHE A 1 85 ? -3.334 8.950 -1.487 1.00 93.00 85 PHE A CA 1
ATOM 679 C C . PHE A 1 85 ? -4.255 10.158 -1.708 1.00 93.00 85 PHE A C 1
ATOM 681 O O . PHE A 1 85 ? -5.318 10.233 -1.101 1.00 93.00 85 PHE A O 1
ATOM 688 N N . ARG A 1 86 ? -3.919 11.074 -2.628 1.00 89.88 86 ARG A N 1
ATOM 689 C CA . ARG A 1 86 ? -4.802 12.203 -2.985 1.00 89.88 86 ARG A CA 1
ATOM 690 C C . ARG A 1 86 ? -6.170 11.760 -3.516 1.00 89.88 86 ARG A C 1
ATOM 692 O O . ARG A 1 86 ? -7.155 12.450 -3.271 1.00 89.88 86 ARG A O 1
ATOM 699 N N . ASP A 1 87 ? -6.232 10.616 -4.194 1.00 86.88 87 ASP A N 1
ATOM 700 C CA . ASP A 1 87 ? -7.482 10.068 -4.727 1.00 86.88 87 ASP A CA 1
ATOM 701 C C . ASP A 1 87 ? -8.248 9.280 -3.659 1.00 86.88 87 ASP A C 1
ATOM 703 O O . ASP A 1 87 ? -9.477 9.241 -3.683 1.00 86.88 87 ASP A O 1
ATOM 707 N N . LEU A 1 88 ? -7.530 8.712 -2.683 1.00 90.00 88 LEU A N 1
ATOM 708 C CA . LEU A 1 88 ? -8.113 8.077 -1.500 1.00 90.00 88 LEU A CA 1
ATOM 709 C C . LEU A 1 88 ? -8.685 9.085 -0.494 1.00 90.00 88 LEU A C 1
ATOM 711 O O . LEU A 1 88 ? -9.561 8.722 0.282 1.00 90.00 88 LEU A O 1
ATOM 715 N N . PHE A 1 89 ? -8.201 10.331 -0.498 1.00 88.44 89 PHE A N 1
ATOM 716 C CA . PHE A 1 89 ? -8.511 11.373 0.489 1.00 88.44 89 PHE A CA 1
ATOM 717 C C . PHE A 1 89 ? -9.493 12.450 0.021 1.00 88.44 89 PHE A C 1
ATOM 719 O O . PHE A 1 89 ? -9.504 13.511 0.626 1.00 88.44 89 PHE A O 1
ATOM 726 N N . SER A 1 90 ? -10.237 12.225 -1.067 1.00 70.31 90 SER A N 1
ATOM 727 C CA . SER A 1 90 ? -11.161 13.191 -1.693 1.00 70.31 90 SER A CA 1
ATOM 728 C C . SER A 1 90 ? -10.768 14.665 -1.604 1.00 70.31 90 SER A C 1
ATOM 730 O O . SER A 1 90 ? -11.051 15.339 -0.620 1.00 70.31 90 SER A O 1
ATOM 732 N N . ASN A 1 91 ? -10.302 15.253 -2.707 1.00 49.12 91 ASN A N 1
ATOM 733 C CA . ASN A 1 91 ? -10.467 16.698 -2.874 1.00 49.12 91 ASN A CA 1
ATOM 734 C C . ASN A 1 91 ? -10.740 17.119 -4.322 1.00 49.12 91 ASN A C 1
ATOM 736 O O . ASN A 1 91 ? -9.967 16.817 -5.225 1.00 49.12 91 ASN A O 1
ATOM 740 N N . GLU A 1 92 ? -11.862 17.837 -4.474 1.00 43.41 92 GLU A N 1
ATOM 741 C CA . GLU A 1 92 ? -12.288 18.866 -5.451 1.00 43.41 92 GLU A CA 1
ATOM 742 C C . GLU A 1 92 ? -12.097 18.677 -6.971 1.00 43.41 92 GLU A C 1
ATOM 744 O O . GLU A 1 92 ? -12.819 19.299 -7.748 1.00 43.41 92 GLU A O 1
ATOM 749 N N . ASN A 1 93 ? -11.243 17.767 -7.427 1.00 41.66 93 ASN A N 1
ATOM 750 C CA . ASN A 1 93 ? -11.072 17.392 -8.832 1.00 41.66 93 ASN A CA 1
ATOM 751 C C . ASN A 1 93 ? -11.599 15.982 -9.098 1.00 41.66 93 ASN A C 1
ATOM 753 O O . ASN A 1 93 ? -11.053 15.272 -9.944 1.00 41.66 93 ASN A O 1
ATOM 757 N N . GLY A 1 94 ? -12.641 15.588 -8.355 1.00 42.97 94 GLY A N 1
ATOM 758 C CA . GLY A 1 94 ? -13.261 14.272 -8.430 1.00 42.97 94 GLY A CA 1
ATOM 759 C C . GLY A 1 94 ? -13.348 13.802 -9.873 1.00 42.97 94 GLY A C 1
ATOM 760 O O . GLY A 1 94 ? -13.883 14.514 -10.730 1.00 42.97 94 GLY A O 1
ATOM 761 N N . LEU A 1 95 ? -12.763 12.629 -10.125 1.00 47.66 95 LEU A N 1
ATOM 762 C CA . LEU A 1 95 ? -12.883 11.880 -11.368 1.00 47.66 95 LEU A CA 1
ATOM 763 C C . LEU A 1 95 ? -14.314 12.030 -11.874 1.00 47.66 95 LEU A C 1
ATOM 765 O O . LEU A 1 95 ? -15.256 11.498 -11.281 1.00 47.66 95 LEU A O 1
ATOM 769 N N . LYS A 1 96 ? -14.489 12.859 -12.909 1.00 39.47 96 LYS A N 1
ATOM 770 C CA . LYS A 1 96 ? -15.809 13.253 -13.401 1.00 39.47 96 LYS A CA 1
ATOM 771 C C . LYS A 1 96 ? -16.588 11.989 -13.758 1.00 39.47 96 LYS A C 1
ATOM 773 O O . LYS A 1 96 ? -16.338 11.401 -14.804 1.00 39.47 96 LYS A O 1
ATOM 778 N N . GLY A 1 97 ? -17.539 11.602 -12.909 1.00 45.09 97 GLY A N 1
ATOM 779 C CA . GLY A 1 97 ? -18.448 10.486 -13.172 1.00 45.09 97 GLY A CA 1
ATOM 780 C C . GLY A 1 97 ? -18.543 9.406 -12.096 1.00 45.09 97 GLY A C 1
ATOM 781 O O . GLY A 1 97 ? -19.386 8.528 -12.258 1.00 45.09 97 GLY A O 1
ATOM 782 N N . VAL A 1 98 ? -17.762 9.459 -11.010 1.00 47.50 98 VAL A N 1
ATOM 783 C CA . VAL A 1 98 ? -17.924 8.515 -9.889 1.00 47.50 98 VAL A CA 1
ATOM 784 C C . VAL A 1 98 ? -18.521 9.251 -8.687 1.00 47.50 98 VAL A C 1
ATOM 786 O O . VAL A 1 98 ? -17.897 10.131 -8.105 1.00 47.50 98 VAL A O 1
ATOM 789 N N . ASP A 1 99 ? -19.776 8.930 -8.367 1.00 38.34 99 ASP A N 1
ATOM 790 C CA . ASP A 1 99 ? -20.527 9.478 -7.230 1.00 38.34 99 ASP A CA 1
ATOM 791 C C . ASP A 1 99 ? -19.992 8.870 -5.922 1.00 38.34 99 ASP A C 1
ATOM 793 O O . ASP A 1 99 ? -20.556 7.924 -5.368 1.00 38.34 99 ASP A O 1
ATOM 797 N N . CYS A 1 100 ? -18.837 9.352 -5.468 1.00 42.94 100 CYS A N 1
ATOM 798 C CA . CYS A 1 100 ? -18.246 8.935 -4.205 1.00 42.94 100 CYS A CA 1
ATOM 799 C C . CYS A 1 100 ? -18.671 9.917 -3.110 1.00 42.94 100 CYS A C 1
ATOM 801 O O . CYS A 1 100 ? -18.173 11.038 -3.019 1.00 42.94 100 CYS A O 1
ATOM 803 N N . LYS A 1 101 ? -19.581 9.475 -2.234 1.00 50.84 101 LYS A N 1
ATOM 804 C CA . LYS A 1 101 ? -19.625 9.963 -0.843 1.00 50.84 101 LYS A CA 1
ATOM 805 C C . LYS A 1 101 ? -18.211 9.856 -0.249 1.00 50.84 101 LYS A C 1
ATOM 807 O O . LYS A 1 101 ? -17.449 9.032 -0.746 1.00 50.84 101 LYS A O 1
ATOM 812 N N . ALA A 1 102 ? -17.895 10.645 0.786 1.00 56.34 102 ALA A N 1
ATOM 813 C CA . ALA A 1 102 ? -16.576 10.636 1.434 1.00 56.34 102 ALA A CA 1
ATOM 814 C C . ALA A 1 102 ? -15.996 9.202 1.498 1.00 56.34 102 ALA A C 1
ATOM 816 O O . ALA A 1 102 ? -16.688 8.322 2.029 1.00 56.34 102 ALA A O 1
ATOM 817 N N . PRO A 1 103 ? -14.828 8.950 0.880 1.00 79.75 103 PRO A N 1
ATOM 818 C CA . PRO A 1 103 ? -14.280 7.617 0.702 1.00 79.75 103 PRO A CA 1
ATOM 819 C C . PRO A 1 103 ? -14.089 6.960 2.064 1.00 79.75 103 PRO A C 1
ATOM 821 O O . PRO A 1 103 ? -13.720 7.622 3.041 1.00 79.75 103 PRO A O 1
ATOM 824 N N . LEU A 1 104 ? -14.400 5.664 2.150 1.00 90.88 104 LEU A N 1
ATOM 825 C CA . LEU A 1 104 ? -14.326 4.932 3.421 1.00 90.88 104 LEU A CA 1
ATOM 826 C C . LEU A 1 104 ? -12.897 4.982 3.959 1.00 90.88 104 LEU A C 1
ATOM 828 O O . LEU A 1 104 ? -12.705 5.160 5.160 1.00 90.88 104 LEU A O 1
ATOM 832 N N . PHE A 1 105 ? -11.920 4.906 3.054 1.00 93.75 105 PHE A N 1
ATOM 833 C CA . PHE A 1 105 ? -10.506 5.036 3.353 1.00 93.75 105 PHE A CA 1
ATOM 834 C C . PHE A 1 105 ? -10.188 6.348 4.061 1.00 93.75 105 PHE A C 1
ATOM 836 O O . PHE A 1 105 ? -9.584 6.323 5.126 1.00 93.75 105 PHE A O 1
ATOM 843 N N . GLU A 1 106 ? -10.606 7.490 3.510 1.00 93.31 106 GLU A N 1
ATOM 844 C CA . GLU A 1 106 ? -10.343 8.796 4.117 1.00 93.31 106 GLU A CA 1
ATOM 845 C C . GLU A 1 106 ? -10.936 8.898 5.514 1.00 93.31 106 GLU A C 1
ATOM 847 O O . GLU A 1 106 ? -10.251 9.308 6.446 1.00 93.31 106 GLU A O 1
ATOM 852 N N . LYS A 1 107 ? -12.194 8.478 5.664 1.00 92.75 107 LYS A N 1
ATOM 853 C CA . LYS A 1 107 ? -12.873 8.519 6.954 1.00 92.75 107 LYS A CA 1
ATOM 854 C C . LYS A 1 107 ? -12.137 7.663 7.993 1.00 92.75 107 LYS A C 1
ATOM 856 O O . LYS A 1 107 ? -11.871 8.137 9.093 1.00 92.75 107 LYS A O 1
ATOM 861 N N . ALA A 1 108 ? -11.804 6.420 7.647 1.00 94.75 108 ALA A N 1
ATOM 862 C CA . ALA A 1 108 ? -11.082 5.516 8.537 1.00 94.75 108 ALA A CA 1
ATOM 863 C C . ALA A 1 108 ? -9.664 6.027 8.839 1.00 94.75 108 ALA A C 1
ATOM 865 O O . ALA A 1 108 ? -9.183 5.896 9.963 1.00 94.75 108 ALA A O 1
ATOM 866 N N . PHE A 1 109 ? -9.007 6.651 7.860 1.00 94.94 109 PHE A N 1
ATOM 867 C CA . PHE A 1 109 ? -7.703 7.284 8.030 1.00 94.94 109 PHE A CA 1
ATOM 868 C C . PHE A 1 109 ? -7.766 8.432 9.032 1.00 94.94 109 PHE A C 1
ATOM 870 O O . PHE A 1 109 ? -6.980 8.453 9.978 1.00 94.94 109 PHE A O 1
ATOM 877 N N . ASP A 1 110 ? -8.719 9.348 8.870 1.00 92.75 110 ASP A N 1
ATOM 878 C CA . ASP A 1 110 ? -8.894 10.483 9.774 1.00 92.75 110 ASP A CA 1
ATOM 879 C C . ASP A 1 110 ? -9.196 9.997 11.207 1.00 92.75 110 ASP A C 1
ATOM 881 O O . ASP A 1 110 ? -8.548 10.450 12.151 1.00 92.75 110 ASP A O 1
ATOM 885 N N . GLU A 1 111 ? -10.062 8.988 11.377 1.00 93.50 111 GLU A N 1
ATOM 886 C CA . GLU A 1 111 ? -10.352 8.371 12.685 1.00 93.50 111 GLU A CA 1
ATOM 887 C C . GLU A 1 111 ? -9.103 7.737 13.334 1.00 93.50 111 GLU A C 1
ATOM 889 O O . GLU A 1 111 ? -8.857 7.915 14.532 1.00 93.50 111 GLU A O 1
ATOM 894 N N . VAL A 1 112 ? -8.271 7.029 12.558 1.00 93.44 112 VAL A N 1
ATOM 895 C CA . VAL A 1 112 ? -7.013 6.443 13.055 1.00 93.44 112 VAL A CA 1
ATOM 896 C C . VAL A 1 112 ? -6.034 7.532 13.489 1.00 93.44 112 VAL A C 1
ATOM 898 O O . VAL A 1 112 ? -5.446 7.422 14.569 1.00 93.44 112 VAL A O 1
ATOM 901 N N . ILE A 1 113 ? -5.864 8.593 12.697 1.00 92.06 113 ILE A N 1
ATOM 902 C CA . ILE A 1 113 ? -4.972 9.708 13.041 1.00 92.06 113 ILE A CA 1
ATOM 903 C C . ILE A 1 113 ? -5.457 10.431 14.301 1.00 92.06 113 ILE A C 1
ATOM 905 O O . ILE A 1 113 ? -4.651 10.701 15.194 1.00 92.06 113 ILE A O 1
ATOM 909 N N . GLU A 1 114 ? -6.759 10.700 14.413 1.00 90.50 114 GLU A N 1
ATOM 910 C CA . GLU A 1 114 ? -7.356 11.315 15.601 1.00 90.50 114 GLU A CA 1
ATOM 911 C C . GLU A 1 114 ? -7.143 10.454 16.851 1.00 90.50 114 GLU A C 1
ATOM 913 O O . GLU A 1 114 ? -6.731 10.971 17.892 1.00 90.50 114 GLU A O 1
ATOM 918 N N . SER A 1 115 ? -7.338 9.134 16.749 1.00 88.56 115 SER A N 1
ATOM 919 C CA . SER A 1 115 ? -7.152 8.197 17.869 1.00 88.56 115 SER A CA 1
ATOM 920 C C . SER A 1 115 ? -5.710 8.129 18.389 1.00 88.56 115 SER A C 1
ATOM 922 O O . SER A 1 115 ? -5.485 7.805 19.554 1.00 88.56 115 SER A O 1
ATOM 9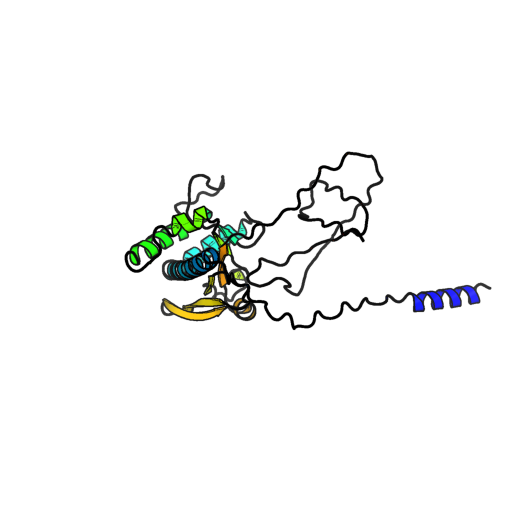24 N N . LYS A 1 116 ? -4.737 8.470 17.537 1.00 83.94 116 LYS A N 1
ATOM 925 C CA . LYS A 1 116 ? -3.300 8.472 17.839 1.00 83.94 116 LYS A CA 1
ATOM 926 C C . LYS A 1 116 ? -2.729 9.872 18.058 1.00 83.94 116 LYS A C 1
ATOM 928 O O . LYS A 1 116 ? -1.506 10.041 18.133 1.00 83.94 116 LYS A O 1
ATOM 933 N N . SER A 1 117 ? -3.591 10.885 18.120 1.00 68.62 117 SER A N 1
ATOM 934 C CA . SER A 1 117 ? -3.182 12.274 18.302 1.00 68.62 117 SER A CA 1
ATOM 935 C C . SER A 1 117 ? -2.424 12.430 19.633 1.00 68.62 117 SER A C 1
ATOM 937 O O . SER A 1 117 ? -2.982 12.300 20.717 1.00 68.62 117 SER A O 1
ATOM 939 N N . GLY A 1 118 ? -1.107 12.650 19.544 1.00 63.28 118 GLY A N 1
ATOM 940 C CA . GLY A 1 118 ? -0.183 12.702 20.688 1.00 63.28 118 GLY A CA 1
ATOM 941 C C . GLY A 1 118 ? 0.974 11.697 20.622 1.00 63.28 118 GLY A C 1
ATOM 942 O O . GLY A 1 118 ? 2.075 12.039 21.047 1.00 63.28 118 GLY A O 1
ATOM 943 N N . ASP A 1 119 ? 0.761 10.524 20.020 1.00 69.94 119 ASP A N 1
ATOM 944 C CA . ASP A 1 119 ? 1.788 9.474 19.887 1.00 69.94 119 ASP A CA 1
ATOM 945 C C . ASP A 1 119 ? 2.506 9.521 18.528 1.00 69.94 119 ASP A C 1
ATOM 947 O O . ASP A 1 119 ? 3.641 9.061 18.385 1.00 69.94 119 ASP A O 1
ATOM 951 N N . LEU A 1 120 ? 1.862 10.108 17.515 1.00 74.56 120 LEU A N 1
ATOM 952 C CA . LEU A 1 120 ? 2.447 10.287 16.189 1.00 74.56 120 LEU A CA 1
ATOM 953 C C . LEU A 1 120 ? 3.418 11.474 16.176 1.00 74.56 120 LEU A C 1
ATOM 955 O O . LEU A 1 120 ? 3.007 12.632 16.236 1.00 74.56 120 LEU A O 1
ATOM 959 N N . GLN A 1 121 ? 4.711 11.200 15.977 1.00 77.19 121 GLN A N 1
ATOM 960 C CA . GLN A 1 121 ? 5.747 12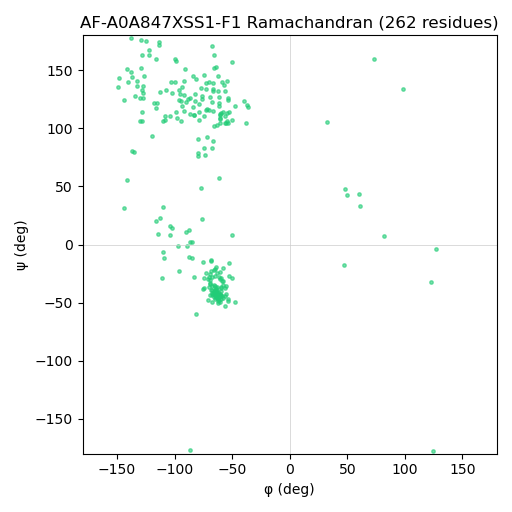.223 15.737 1.00 77.19 121 GLN A CA 1
ATOM 961 C C . GLN A 1 121 ? 5.714 12.790 14.305 1.00 77.19 121 GLN A C 1
ATOM 963 O O . GLN A 1 121 ? 6.704 13.320 13.803 1.00 77.19 121 GLN A O 1
ATOM 968 N N . PHE A 1 122 ? 4.572 12.673 13.633 1.00 80.62 122 PHE A N 1
ATOM 969 C CA . PHE A 1 122 ? 4.390 13.067 12.249 1.00 80.62 122 PHE A CA 1
ATOM 970 C C . PHE A 1 122 ? 3.073 13.844 12.107 1.00 80.62 122 PHE A C 1
ATOM 972 O O . PHE A 1 122 ? 2.054 13.274 11.726 1.00 80.62 122 PHE A O 1
ATOM 979 N N . PRO A 1 123 ? 3.055 15.140 12.465 1.00 75.19 123 PRO A N 1
ATOM 980 C CA . PRO A 1 123 ? 1.892 15.984 12.222 1.00 75.19 123 PRO A CA 1
ATOM 981 C C . PRO A 1 123 ? 1.668 16.158 10.712 1.00 75.19 123 PRO A C 1
ATOM 983 O O . PRO A 1 123 ? 2.611 16.103 9.923 1.00 75.19 123 PRO A O 1
ATOM 986 N N . ASP A 1 124 ? 0.413 16.374 10.317 1.00 86.06 124 ASP A N 1
ATOM 987 C CA . ASP A 1 124 ? 0.002 16.641 8.931 1.00 86.06 124 ASP A CA 1
ATOM 988 C C . ASP A 1 124 ? 0.307 15.516 7.916 1.00 86.06 124 ASP A C 1
ATOM 990 O O . ASP A 1 124 ? 0.525 15.789 6.733 1.00 86.06 124 ASP A O 1
ATOM 994 N N . ILE A 1 125 ? 0.265 14.241 8.340 1.00 92.50 125 ILE A N 1
ATOM 995 C CA . ILE A 1 125 ? 0.520 13.065 7.475 1.00 92.50 125 ILE A CA 1
ATOM 996 C C . ILE A 1 125 ? -0.250 13.152 6.153 1.00 92.50 125 ILE A C 1
ATOM 998 O O . ILE A 1 125 ? 0.336 13.023 5.081 1.00 92.50 125 ILE A O 1
ATOM 1002 N N . LYS A 1 126 ? -1.557 13.432 6.219 1.00 91.62 126 LYS A N 1
ATOM 1003 C CA . LYS A 1 126 ? -2.439 13.518 5.045 1.00 91.62 126 LYS A CA 1
ATOM 1004 C C . LYS A 1 126 ? -1.927 14.530 4.015 1.00 91.62 126 LYS A C 1
ATOM 1006 O O . LYS A 1 126 ? -1.864 14.229 2.828 1.00 91.62 126 LYS A O 1
ATOM 1011 N N . LYS A 1 127 ? -1.492 15.708 4.477 1.00 92.19 127 LYS A N 1
ATOM 1012 C CA . LYS A 1 127 ? -0.921 16.756 3.624 1.00 92.19 127 LYS A CA 1
ATOM 1013 C C . LYS A 1 127 ? 0.400 16.307 3.001 1.00 92.19 127 LYS A C 1
ATOM 1015 O O . LYS A 1 127 ? 0.576 16.464 1.798 1.00 92.19 127 LYS A O 1
ATOM 1020 N N . TYR A 1 128 ? 1.290 15.706 3.793 1.00 93.75 128 TYR A N 1
ATOM 1021 C CA . TYR A 1 128 ? 2.566 15.193 3.290 1.00 93.75 128 TYR A CA 1
ATOM 1022 C C . TYR A 1 128 ? 2.371 14.160 2.174 1.00 93.75 128 TYR A C 1
ATOM 1024 O O . TYR A 1 128 ? 3.033 14.257 1.142 1.00 93.75 128 TYR A O 1
ATOM 1032 N N . LEU A 1 129 ? 1.450 13.209 2.359 1.00 94.75 129 LEU A N 1
ATOM 1033 C CA . LEU A 1 129 ? 1.163 12.162 1.375 1.00 94.75 129 LEU A CA 1
ATOM 1034 C C . LEU A 1 129 ? 0.711 12.741 0.030 1.00 94.75 129 LEU A C 1
ATOM 1036 O O . LEU A 1 129 ? 1.141 12.272 -1.020 1.00 94.75 129 LEU A O 1
ATOM 1040 N N . VAL A 1 130 ? -0.118 13.786 0.066 1.00 91.94 130 VAL A N 1
ATOM 1041 C CA . VAL A 1 130 ? -0.597 14.471 -1.140 1.00 91.94 130 VAL A CA 1
ATOM 1042 C C . VAL A 1 130 ? 0.516 15.283 -1.804 1.00 91.94 130 VAL A C 1
ATOM 1044 O O . VAL A 1 130 ? 0.700 15.181 -3.012 1.00 91.94 130 VAL A O 1
ATOM 1047 N N . GLU A 1 131 ? 1.262 16.082 -1.038 1.00 91.81 131 GLU A N 1
ATOM 1048 C CA . GLU A 1 131 ? 2.288 16.987 -1.581 1.00 91.81 131 GLU A CA 1
ATOM 1049 C C . GLU A 1 131 ? 3.509 16.254 -2.151 1.00 91.81 131 GLU A C 1
ATOM 1051 O O . GLU A 1 131 ? 4.178 16.796 -3.026 1.00 91.81 131 GLU A O 1
ATOM 1056 N N . ASN A 1 132 ? 3.791 15.036 -1.679 1.00 91.81 132 ASN A N 1
ATOM 1057 C CA . ASN A 1 132 ? 4.933 14.231 -2.127 1.00 91.81 132 ASN A CA 1
ATOM 1058 C C . ASN A 1 132 ? 4.531 13.123 -3.115 1.00 91.81 132 ASN A C 1
ATOM 1060 O O . ASN A 1 132 ? 5.326 12.222 -3.346 1.00 91.81 132 ASN A O 1
ATOM 1064 N N . ASN A 1 133 ? 3.313 13.169 -3.677 1.00 91.75 133 ASN A N 1
ATOM 1065 C CA . ASN A 1 133 ? 2.801 12.163 -4.619 1.00 91.75 133 ASN A CA 1
ATOM 1066 C C . ASN A 1 133 ? 2.978 10.719 -4.116 1.00 91.75 133 ASN A C 1
ATOM 1068 O O . ASN A 1 133 ? 3.365 9.827 -4.866 1.00 91.75 133 ASN A O 1
ATOM 1072 N N . ILE A 1 134 ? 2.696 10.482 -2.833 1.00 94.56 134 ILE A N 1
ATOM 1073 C CA . ILE A 1 134 ? 2.795 9.137 -2.271 1.00 94.56 134 ILE A CA 1
ATOM 1074 C C . ILE A 1 134 ? 1.630 8.291 -2.788 1.00 94.56 134 ILE A C 1
ATOM 1076 O O . ILE A 1 134 ? 0.476 8.741 -2.861 1.00 94.56 134 ILE A O 1
ATOM 1080 N N . THR A 1 135 ? 1.944 7.048 -3.122 1.00 93.38 135 THR A N 1
ATOM 1081 C CA . THR A 1 135 ? 1.026 6.049 -3.649 1.00 93.38 135 THR A CA 1
ATOM 1082 C C . THR A 1 135 ? 0.885 4.874 -2.688 1.00 93.38 135 THR A C 1
ATOM 1084 O O . THR A 1 135 ? 1.703 4.645 -1.791 1.00 93.38 135 THR A O 1
ATOM 1087 N N . LEU A 1 136 ? -0.212 4.150 -2.867 1.00 94.12 136 LEU A N 1
ATOM 1088 C CA . LEU A 1 136 ? -0.447 2.836 -2.306 1.00 94.12 136 LEU A CA 1
ATOM 1089 C C . LEU A 1 136 ? -0.419 1.844 -3.469 1.00 94.12 136 LEU A C 1
ATOM 1091 O O . LEU A 1 136 ? -1.347 1.818 -4.279 1.00 94.12 136 LEU A O 1
ATOM 1095 N N . TYR A 1 137 ? 0.659 1.076 -3.565 1.00 92.44 137 TYR A N 1
ATOM 1096 C CA . TYR A 1 137 ? 0.875 0.079 -4.606 1.00 92.44 137 TYR A CA 1
ATOM 1097 C C . TYR A 1 137 ? 0.397 -1.303 -4.148 1.00 92.44 137 TYR A C 1
ATOM 1099 O O . TYR A 1 137 ? 0.639 -1.717 -3.009 1.00 92.44 137 TYR A O 1
ATOM 1107 N N . CYS A 1 138 ? -0.305 -2.007 -5.036 1.00 90.69 138 CYS A N 1
ATOM 1108 C CA . CYS A 1 138 ? -0.822 -3.356 -4.845 1.00 90.69 138 CYS A CA 1
ATOM 1109 C C . CYS A 1 138 ? -0.210 -4.275 -5.915 1.00 90.69 138 CYS A C 1
ATOM 1111 O O . CYS A 1 138 ? -0.768 -4.389 -7.002 1.00 90.69 138 CYS A O 1
ATOM 1113 N N . PRO A 1 139 ? 0.910 -4.958 -5.624 1.00 86.88 139 PRO A N 1
ATOM 1114 C CA . PRO A 1 139 ? 1.653 -5.724 -6.630 1.00 86.88 139 PRO A CA 1
ATOM 1115 C C . PRO A 1 139 ? 0.848 -6.841 -7.302 1.00 86.88 139 PRO A C 1
ATOM 1117 O O . PRO A 1 139 ? 1.122 -7.213 -8.439 1.00 86.88 139 PRO A O 1
ATOM 1120 N N . TYR A 1 140 ? -0.132 -7.393 -6.583 1.00 86.81 140 TYR A N 1
ATOM 1121 C CA . TYR A 1 140 ? -1.023 -8.433 -7.081 1.00 86.81 140 TYR A CA 1
ATOM 1122 C C . TYR A 1 140 ? -2.468 -8.143 -6.656 1.00 86.81 140 TYR A C 1
ATOM 1124 O O . TYR A 1 140 ? -2.682 -7.672 -5.532 1.00 86.81 140 TYR A O 1
ATOM 1132 N N . PRO A 1 141 ? -3.467 -8.453 -7.500 1.00 86.06 141 PRO A N 1
ATOM 1133 C CA . PRO A 1 141 ? -4.875 -8.318 -7.145 1.00 86.06 141 PRO A CA 1
ATOM 1134 C C . PRO A 1 141 ? -5.237 -9.125 -5.895 1.00 86.06 141 PRO A C 1
ATOM 1136 O O . PRO A 1 141 ? -4.872 -10.291 -5.750 1.00 86.06 141 PRO A O 1
ATOM 1139 N N . ILE A 1 142 ? -6.023 -8.528 -4.999 1.00 88.44 142 ILE A N 1
ATOM 1140 C CA . ILE A 1 142 ? -6.475 -9.179 -3.758 1.00 88.44 142 ILE A CA 1
ATOM 1141 C C . ILE A 1 142 ? -7.319 -10.435 -4.056 1.00 88.44 142 ILE A C 1
ATOM 1143 O O . ILE A 1 142 ? -7.353 -11.390 -3.276 1.00 88.44 142 ILE A O 1
ATOM 1147 N N . GLU A 1 143 ? -7.995 -10.452 -5.200 1.00 87.50 143 GLU A N 1
ATOM 1148 C CA . GLU A 1 143 ? -8.847 -11.535 -5.677 1.00 87.50 143 GLU A CA 1
ATOM 1149 C C . GLU A 1 143 ? -8.072 -12.821 -5.997 1.00 87.50 143 GLU A C 1
ATOM 1151 O O . GLU A 1 143 ? -8.670 -13.900 -5.955 1.00 87.50 143 GLU A O 1
ATOM 1156 N N . ASP A 1 144 ? -6.764 -12.726 -6.256 1.00 89.31 144 ASP A N 1
ATOM 1157 C CA . ASP A 1 144 ? -5.904 -13.883 -6.533 1.00 89.31 144 ASP A CA 1
ATOM 1158 C C . ASP A 1 144 ? -5.574 -14.681 -5.258 1.00 89.31 144 ASP A C 1
ATOM 1160 O O . ASP A 1 144 ? -5.162 -15.844 -5.323 1.00 89.31 144 ASP A O 1
ATOM 1164 N N . TYR A 1 145 ? -5.821 -14.098 -4.081 1.00 90.69 145 TYR A N 1
ATOM 1165 C CA . TYR A 1 145 ? -5.606 -14.742 -2.789 1.00 90.69 145 TYR A CA 1
ATOM 1166 C C . TYR A 1 145 ? -6.857 -15.489 -2.296 1.00 90.69 145 TYR A C 1
ATOM 1168 O O . TYR A 1 145 ? -7.993 -15.090 -2.581 1.00 90.69 145 TYR A O 1
ATOM 1176 N N . PRO A 1 146 ? -6.696 -16.568 -1.497 1.00 90.56 146 PRO A N 1
ATOM 1177 C CA . PRO A 1 146 ? -7.825 -17.310 -0.938 1.00 90.56 146 PRO A CA 1
ATOM 1178 C C . PRO A 1 146 ? -8.787 -16.395 -0.174 1.00 90.56 146 PRO A C 1
ATOM 1180 O O . PRO A 1 146 ? -8.342 -15.569 0.610 1.00 90.56 146 PRO A O 1
ATOM 1183 N N . THR A 1 147 ? -10.105 -16.600 -0.288 1.00 86.31 147 THR A N 1
ATOM 1184 C CA . THR A 1 147 ? -11.140 -15.728 0.319 1.00 86.31 147 THR A CA 1
ATOM 1185 C C . THR A 1 147 ? -10.962 -15.469 1.825 1.00 86.31 147 THR A C 1
ATOM 1187 O O . THR A 1 147 ? -11.402 -14.449 2.339 1.00 86.31 147 THR A O 1
ATOM 1190 N N . GLY A 1 148 ? -10.323 -16.388 2.556 1.00 85.75 148 GLY A N 1
ATOM 1191 C CA . GLY A 1 148 ? -10.011 -16.223 3.982 1.00 85.75 148 GLY A CA 1
ATOM 1192 C C . GLY A 1 148 ? -8.711 -15.465 4.290 1.00 85.75 148 GLY A C 1
ATOM 1193 O O . GLY A 1 148 ? -8.359 -15.376 5.463 1.00 85.75 148 GLY A O 1
ATOM 1194 N N . ASN A 1 149 ? -7.996 -14.986 3.270 1.00 88.94 149 ASN A N 1
ATOM 1195 C CA . ASN A 1 149 ? -6.683 -14.343 3.331 1.00 88.94 149 ASN A CA 1
ATOM 1196 C C . ASN A 1 149 ? -6.596 -13.168 2.335 1.00 88.94 149 ASN A C 1
ATOM 1198 O O . ASN A 1 149 ? -5.746 -13.148 1.453 1.00 88.94 149 ASN A O 1
ATOM 1202 N N . GLN A 1 150 ? -7.529 -12.223 2.441 1.00 90.94 150 GLN A N 1
ATOM 1203 C CA . GLN A 1 150 ? -7.636 -11.068 1.536 1.00 90.94 150 GLN A CA 1
ATOM 1204 C C . GLN A 1 150 ? -7.363 -9.726 2.234 1.00 90.94 150 GLN A C 1
ATOM 1206 O O . GLN A 1 150 ? -7.585 -8.671 1.651 1.00 90.94 150 GLN A O 1
ATOM 1211 N N . LEU A 1 151 ? -6.896 -9.752 3.487 1.00 93.25 151 LEU A N 1
ATOM 1212 C CA . LEU A 1 151 ? -6.464 -8.545 4.191 1.00 93.25 151 LEU A CA 1
ATOM 1213 C C . LEU A 1 151 ? -4.955 -8.365 3.995 1.00 93.25 151 LEU A C 1
ATOM 1215 O O . LEU A 1 151 ? -4.204 -9.254 4.404 1.00 93.25 151 LEU A O 1
ATOM 1219 N N . PRO A 1 152 ? -4.515 -7.257 3.376 1.00 95.12 152 PRO A N 1
ATOM 1220 C CA . PRO A 1 152 ? -3.123 -7.066 3.006 1.00 95.12 152 PRO A CA 1
ATOM 1221 C C . PRO A 1 152 ? -2.223 -6.858 4.223 1.00 95.12 152 PRO A C 1
ATOM 1223 O O . PRO A 1 152 ? -2.543 -6.102 5.143 1.00 95.12 152 PRO A O 1
ATOM 1226 N N . SER A 1 153 ? -1.045 -7.471 4.173 1.00 96.56 153 SER A N 1
ATOM 1227 C CA . SER A 1 153 ? 0.116 -6.982 4.905 1.00 96.56 153 SER A CA 1
ATOM 1228 C C . SER A 1 153 ? 0.489 -5.599 4.394 1.00 96.56 153 SER A C 1
ATOM 1230 O O . SER A 1 153 ? 0.603 -5.390 3.191 1.00 96.56 153 SER A O 1
ATOM 1232 N N . CYS A 1 154 ? 0.708 -4.648 5.294 1.00 97.25 154 CYS A N 1
ATOM 1233 C CA . CYS A 1 154 ? 1.123 -3.301 4.904 1.00 97.25 154 CYS A CA 1
ATOM 1234 C C . CYS A 1 154 ? 2.625 -3.128 5.143 1.00 97.25 154 CYS A C 1
ATOM 1236 O O . CYS A 1 154 ? 3.115 -3.428 6.234 1.00 97.25 154 CYS A O 1
ATOM 1238 N N . THR A 1 155 ? 3.348 -2.630 4.145 1.00 97.25 155 THR A N 1
ATOM 1239 C CA . THR A 1 155 ? 4.774 -2.282 4.223 1.00 97.25 155 THR A CA 1
ATOM 1240 C C . THR A 1 155 ? 5.025 -0.948 3.512 1.00 97.25 155 THR A C 1
ATOM 1242 O O . THR A 1 155 ? 4.099 -0.326 2.988 1.00 97.25 155 THR A O 1
ATOM 1245 N N . SER A 1 156 ? 6.263 -0.471 3.535 1.00 95.12 156 SER A N 1
ATOM 1246 C CA . SER A 1 156 ? 6.702 0.701 2.779 1.00 95.12 156 SER A CA 1
ATOM 1247 C C . SER A 1 156 ? 7.709 0.308 1.705 1.00 95.12 156 SER A C 1
ATOM 1249 O O . SER A 1 156 ? 8.199 -0.817 1.689 1.00 95.12 156 SER A O 1
ATOM 1251 N N . ASP A 1 157 ? 8.062 1.247 0.844 1.00 90.69 157 ASP A N 1
ATOM 1252 C CA . ASP A 1 157 ? 9.178 1.084 -0.081 1.00 90.69 157 ASP A CA 1
ATOM 1253 C C . ASP A 1 157 ? 10.536 1.076 0.654 1.00 90.69 157 ASP A C 1
ATOM 1255 O O . ASP A 1 157 ? 10.815 1.998 1.442 1.00 90.69 157 ASP A O 1
ATOM 1259 N N . PRO A 1 158 ? 11.393 0.058 0.457 1.00 84.94 158 PRO A N 1
ATOM 1260 C CA . PRO A 1 158 ? 12.790 0.110 0.854 1.00 84.94 158 PRO A CA 1
ATOM 1261 C C . PRO A 1 158 ? 13.587 1.002 -0.118 1.00 84.94 158 PRO A C 1
ATOM 1263 O O . PRO A 1 158 ? 14.285 0.516 -1.003 1.00 84.94 158 PRO A O 1
ATOM 1266 N N . LEU A 1 159 ? 13.551 2.326 0.107 1.00 84.56 159 LEU A N 1
ATOM 1267 C CA . LEU A 1 159 ? 14.247 3.350 -0.708 1.00 84.56 159 LEU A CA 1
ATOM 1268 C C . LEU A 1 159 ? 15.762 3.122 -0.912 1.00 84.56 159 LEU A C 1
ATOM 1270 O O . LEU A 1 159 ? 16.404 3.795 -1.728 1.00 84.56 159 LEU A O 1
ATOM 1274 N N . ASP A 1 160 ? 16.362 2.246 -0.109 1.00 81.81 160 ASP A N 1
ATOM 1275 C CA . ASP A 1 160 ? 17.751 1.793 -0.169 1.00 81.81 160 ASP A CA 1
ATOM 1276 C C . ASP A 1 160 ? 17.962 0.589 -1.101 1.00 81.81 160 ASP A C 1
ATOM 1278 O O . ASP A 1 160 ? 19.053 0.014 -1.105 1.00 81.81 160 ASP A O 1
ATOM 1282 N N . ASN A 1 161 ? 16.962 0.257 -1.921 1.00 71.81 161 ASN A N 1
ATOM 1283 C CA . ASN A 1 161 ? 16.941 -0.865 -2.856 1.00 71.81 161 ASN A CA 1
ATOM 1284 C C . ASN A 1 161 ? 17.112 -2.218 -2.151 1.00 71.81 161 ASN A C 1
ATOM 1286 O O . ASN A 1 161 ? 17.899 -3.047 -2.601 1.00 71.81 161 ASN A O 1
ATOM 1290 N N . ASP A 1 162 ? 16.433 -2.431 -1.020 1.00 76.12 162 ASP A N 1
ATOM 1291 C CA . ASP A 1 162 ? 16.403 -3.749 -0.373 1.00 76.12 162 ASP A CA 1
ATOM 1292 C C . ASP A 1 162 ? 15.319 -4.642 -1.009 1.00 76.12 162 ASP A C 1
ATOM 1294 O O . ASP A 1 162 ? 14.259 -4.166 -1.406 1.00 76.12 162 ASP A O 1
ATOM 1298 N N . GLU A 1 163 ? 15.564 -5.948 -1.101 1.00 75.62 163 GLU A N 1
ATOM 1299 C CA . GLU A 1 163 ? 14.587 -6.915 -1.642 1.00 75.62 163 GLU A CA 1
ATOM 1300 C C . GLU A 1 163 ? 13.588 -7.395 -0.581 1.00 75.62 163 GLU A C 1
ATOM 1302 O O . GLU A 1 163 ? 12.590 -8.053 -0.890 1.00 75.62 163 GLU A O 1
ATOM 1307 N N . ILE A 1 164 ? 13.866 -7.083 0.686 1.00 82.94 164 ILE A N 1
ATOM 1308 C CA . ILE A 1 164 ? 13.046 -7.436 1.838 1.00 82.94 164 ILE A CA 1
ATOM 1309 C C . ILE A 1 164 ? 12.794 -6.168 2.643 1.00 82.94 164 ILE A C 1
ATOM 1311 O O . ILE A 1 164 ? 13.724 -5.432 2.971 1.00 82.94 164 ILE A O 1
ATOM 1315 N N . ASN A 1 165 ? 11.542 -5.946 3.033 1.00 90.12 165 ASN A N 1
ATOM 1316 C CA . ASN A 1 165 ? 11.205 -4.899 3.988 1.00 90.12 165 ASN A CA 1
ATOM 1317 C C . ASN A 1 165 ? 10.361 -5.441 5.144 1.00 90.12 165 ASN A C 1
ATOM 1319 O O . ASN A 1 165 ? 9.776 -6.518 5.075 1.00 90.12 165 ASN A O 1
ATOM 1323 N N . ILE A 1 166 ? 10.292 -4.689 6.237 1.00 92.69 166 ILE A N 1
ATOM 1324 C CA . ILE A 1 166 ? 9.406 -5.009 7.350 1.00 92.69 166 ILE A CA 1
ATOM 1325 C C . ILE A 1 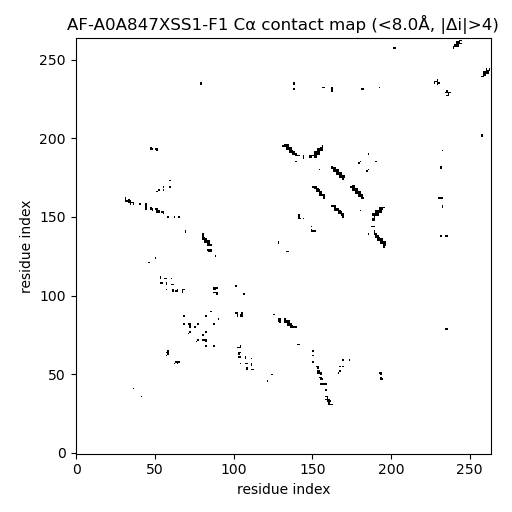166 ? 7.974 -4.630 6.979 1.00 92.69 166 ILE A C 1
ATOM 1327 O O . ILE A 1 166 ? 7.687 -3.498 6.587 1.00 92.69 166 ILE A O 1
ATOM 1331 N N . GLY A 1 167 ? 7.060 -5.578 7.137 1.00 94.19 167 GLY A N 1
ATOM 1332 C CA . GLY A 1 167 ? 5.628 -5.355 7.014 1.00 94.19 167 GLY A CA 1
ATOM 1333 C C . GLY A 1 167 ? 4.862 -5.805 8.246 1.00 94.19 167 GLY A C 1
ATOM 1334 O O . GLY A 1 167 ? 5.410 -6.374 9.196 1.00 94.19 167 GLY A O 1
ATOM 1335 N N . TYR A 1 168 ? 3.564 -5.531 8.216 1.00 95.81 168 TYR A N 1
ATOM 1336 C CA . TYR A 1 168 ? 2.657 -5.807 9.317 1.00 95.81 168 TYR A CA 1
ATOM 1337 C C . TYR A 1 168 ? 1.442 -6.587 8.818 1.00 95.81 168 TYR A C 1
ATOM 1339 O O . TYR A 1 168 ? 0.562 -6.016 8.169 1.00 95.81 168 TYR A O 1
ATOM 1347 N N . GLN A 1 169 ? 1.393 -7.879 9.143 1.00 94.25 169 GLN A N 1
ATOM 1348 C CA . GLN A 1 169 ? 0.290 -8.772 8.791 1.00 94.25 169 GLN A CA 1
ATOM 1349 C C . GLN A 1 169 ? -0.805 -8.687 9.846 1.00 94.25 169 GLN A C 1
ATOM 1351 O O . GLN A 1 169 ? -0.536 -8.901 11.026 1.00 94.25 169 GLN A O 1
ATOM 1356 N N . LEU A 1 170 ? -2.040 -8.420 9.427 1.00 89.44 170 LEU A N 1
ATOM 1357 C CA . LEU A 1 170 ? -3.195 -8.466 10.319 1.00 89.44 170 LEU A CA 1
ATOM 1358 C C . LEU A 1 170 ? -3.563 -9.904 10.678 1.00 89.44 170 LEU A C 1
ATOM 1360 O O . LEU A 1 170 ? -3.673 -10.768 9.805 1.00 89.44 170 LEU A O 1
ATOM 1364 N N . GLU A 1 171 ? -3.806 -10.129 11.963 1.00 85.62 171 GLU A N 1
ATOM 1365 C CA . GLU A 1 171 ? -4.243 -11.402 12.517 1.00 85.62 171 GLU A CA 1
ATOM 1366 C C . GLU A 1 171 ? -5.759 -11.412 12.750 1.00 85.62 171 GLU A C 1
ATOM 1368 O O . GLU A 1 171 ? -6.421 -10.381 12.882 1.00 85.62 171 GLU A O 1
ATOM 1373 N N . LYS A 1 172 ? -6.342 -12.612 12.839 1.00 79.75 172 LYS A N 1
ATOM 1374 C CA . LYS A 1 172 ? -7.801 -12.786 13.001 1.00 79.75 172 LYS A CA 1
ATOM 1375 C C . LYS A 1 172 ? -8.352 -12.251 14.321 1.00 79.75 172 LYS A C 1
ATOM 1377 O O . LYS A 1 172 ? -9.557 -12.038 14.429 1.00 79.75 172 LYS A O 1
ATOM 1382 N N . ASP A 1 173 ? -7.502 -12.101 15.329 1.00 81.25 173 ASP A N 1
ATOM 1383 C CA . ASP A 1 173 ? -7.864 -11.569 16.642 1.00 81.25 173 ASP A CA 1
ATOM 1384 C C . ASP A 1 173 ? -7.789 -10.033 16.710 1.00 81.25 173 ASP A C 1
ATOM 1386 O O . ASP A 1 173 ? -8.055 -9.456 17.763 1.00 81.25 173 ASP A O 1
ATOM 1390 N N . GLY A 1 174 ? -7.461 -9.376 15.592 1.00 78.00 174 GLY A N 1
ATOM 1391 C CA . GLY A 1 174 ? -7.291 -7.929 15.507 1.00 78.00 174 GLY A CA 1
ATOM 1392 C C . GLY A 1 174 ? -5.917 -7.436 15.966 1.00 78.00 174 GLY A C 1
ATOM 1393 O O . GLY A 1 174 ? -5.715 -6.228 16.063 1.00 78.00 174 GLY A O 1
ATOM 1394 N N . SER A 1 175 ? -4.976 -8.340 16.254 1.00 87.44 175 SER A N 1
ATOM 1395 C CA . SER A 1 175 ? -3.563 -8.003 16.435 1.00 87.44 175 SER A CA 1
ATOM 1396 C C . SER A 1 175 ? -2.813 -7.992 15.096 1.00 87.44 175 SER A C 1
ATOM 1398 O O . SER A 1 175 ? -3.408 -8.163 14.027 1.00 87.44 175 SER A O 1
ATOM 1400 N N . TYR A 1 176 ? -1.500 -7.759 15.140 1.00 90.94 176 TYR A N 1
ATOM 1401 C CA . TYR A 1 176 ? -0.647 -7.875 13.964 1.00 90.94 176 TYR A CA 1
ATOM 1402 C C . TYR A 1 176 ? 0.677 -8.571 14.280 1.00 90.94 176 TYR A C 1
ATOM 1404 O O . TYR A 1 176 ? 1.243 -8.413 15.365 1.00 90.94 176 TYR A O 1
ATOM 1412 N N . SER A 1 177 ? 1.194 -9.277 13.280 1.00 92.69 177 SER A N 1
ATOM 1413 C CA . SER A 1 177 ? 2.531 -9.865 13.268 1.00 92.69 177 SER A CA 1
ATOM 1414 C C . SER A 1 177 ? 3.490 -8.979 12.475 1.00 92.69 177 SER A C 1
ATOM 1416 O O . SER A 1 177 ? 3.132 -8.446 11.424 1.00 92.69 177 SER A O 1
ATOM 1418 N N . VAL A 1 178 ? 4.721 -8.825 12.965 1.00 94.25 178 VAL A N 1
ATOM 1419 C CA . VAL A 1 178 ? 5.816 -8.210 12.199 1.00 94.25 178 VAL A CA 1
ATOM 1420 C C . VAL A 1 178 ? 6.416 -9.284 11.298 1.00 94.25 178 VAL A C 1
ATOM 1422 O O . VAL A 1 178 ? 6.827 -10.334 11.795 1.00 94.25 178 VAL A O 1
ATOM 1425 N N . VAL A 1 179 ? 6.442 -9.034 9.992 1.00 93.94 179 VAL A N 1
ATOM 1426 C CA . VAL A 1 179 ? 6.862 -10.005 8.973 1.00 93.94 179 VAL A CA 1
ATOM 1427 C C . VAL A 1 179 ? 7.908 -9.405 8.041 1.00 93.94 179 VAL A C 1
ATOM 1429 O O . VAL A 1 179 ? 7.938 -8.195 7.823 1.00 93.94 179 VAL A O 1
ATOM 1432 N N . GLU A 1 180 ? 8.759 -10.260 7.485 1.00 93.50 180 GLU A N 1
ATOM 1433 C CA . GLU A 1 180 ? 9.640 -9.910 6.372 1.00 93.50 180 GLU A CA 1
ATOM 1434 C C . GLU A 1 180 ? 8.847 -10.049 5.070 1.00 93.50 180 GLU A C 1
ATOM 1436 O O . GLU A 1 180 ? 8.442 -11.146 4.682 1.00 93.50 180 GLU A O 1
ATOM 1441 N N . VAL A 1 181 ? 8.573 -8.917 4.431 1.00 93.25 181 VAL A N 1
ATOM 1442 C CA . VAL A 1 181 ? 7.850 -8.834 3.169 1.00 93.25 181 VAL A CA 1
ATOM 1443 C C . VAL A 1 181 ? 8.857 -8.862 2.031 1.00 93.25 181 VAL A C 1
ATOM 1445 O O . VAL A 1 181 ? 9.659 -7.945 1.872 1.00 93.25 181 VAL A O 1
ATOM 1448 N N . SER A 1 182 ? 8.779 -9.927 1.246 1.00 89.88 182 SER A N 1
ATOM 1449 C CA . SER A 1 182 ? 9.534 -10.166 0.020 1.00 89.88 182 SER A CA 1
ATOM 1450 C C . SER A 1 182 ? 8.579 -10.559 -1.110 1.00 89.88 182 SER A C 1
ATOM 1452 O O . SER A 1 182 ? 7.382 -10.777 -0.884 1.00 89.88 182 SER A O 1
ATOM 1454 N N . GLU A 1 183 ? 9.103 -10.740 -2.322 1.00 85.69 183 GLU A N 1
ATOM 1455 C CA . GLU A 1 183 ? 8.312 -11.321 -3.412 1.00 85.69 183 GLU A CA 1
ATOM 1456 C C . GLU A 1 183 ? 7.808 -12.739 -3.077 1.00 85.69 183 GLU A C 1
ATOM 1458 O O . GLU A 1 183 ? 6.687 -13.112 -3.413 1.00 85.69 183 GLU A O 1
ATOM 1463 N N . GLU A 1 184 ? 8.605 -13.553 -2.378 1.00 87.88 184 GLU A N 1
ATOM 1464 C CA . GLU A 1 184 ? 8.169 -14.894 -1.973 1.00 87.88 184 GLU A CA 1
ATOM 1465 C C . GLU A 1 184 ? 6.989 -14.822 -0.994 1.00 87.88 184 GLU A C 1
ATOM 1467 O O . GLU A 1 184 ? 6.023 -15.581 -1.118 1.00 87.88 184 GLU A O 1
ATOM 1472 N N . TYR A 1 185 ? 7.032 -13.870 -0.058 1.00 91.50 185 TYR A N 1
ATOM 1473 C CA . TYR A 1 185 ? 5.944 -13.629 0.885 1.00 91.50 185 TYR A CA 1
ATOM 1474 C C . TYR A 1 185 ? 4.646 -13.238 0.164 1.00 91.50 185 TYR A C 1
ATOM 1476 O O . TYR A 1 185 ? 3.576 -13.794 0.447 1.00 91.50 185 TYR A O 1
ATOM 1484 N N . SER A 1 186 ? 4.743 -12.329 -0.812 1.00 90.75 186 SER A N 1
ATOM 1485 C CA . SER A 1 186 ? 3.581 -11.799 -1.526 1.00 90.75 186 SER A CA 1
ATOM 1486 C C . SER A 1 186 ? 2.886 -12.820 -2.424 1.00 90.75 186 SER A C 1
ATOM 1488 O O . SER A 1 186 ? 1.727 -12.634 -2.773 1.00 90.75 186 SER A O 1
ATOM 1490 N N . ARG A 1 187 ? 3.511 -13.964 -2.724 1.00 89.19 187 ARG A N 1
ATOM 1491 C CA . ARG A 1 187 ? 2.837 -15.091 -3.401 1.00 89.19 187 ARG A CA 1
ATOM 1492 C C . ARG A 1 187 ? 1.779 -15.771 -2.537 1.00 89.19 187 ARG A C 1
ATOM 1494 O O . ARG A 1 187 ? 0.902 -16.450 -3.064 1.00 89.19 187 ARG A O 1
ATOM 1501 N N . SER A 1 188 ? 1.887 -15.643 -1.216 1.00 90.81 188 SER A N 1
ATOM 1502 C CA . SER A 1 188 ? 0.993 -16.308 -0.261 1.00 90.81 188 SER A CA 1
ATOM 1503 C C . SER A 1 188 ? 0.075 -15.337 0.472 1.00 90.81 188 SER A C 1
ATOM 1505 O O . SER A 1 188 ? -1.026 -15.728 0.863 1.00 90.81 188 SER A O 1
ATOM 1507 N N . TYR A 1 189 ? 0.514 -14.092 0.655 1.00 93.25 189 TYR A N 1
ATOM 1508 C CA . TYR A 1 189 ? -0.216 -13.060 1.384 1.00 93.25 189 TYR A CA 1
ATOM 1509 C C . TYR A 1 189 ? -0.347 -11.795 0.538 1.00 93.25 189 TYR A C 1
ATOM 1511 O O . TYR A 1 189 ? 0.637 -11.385 -0.075 1.00 93.25 189 TYR A O 1
ATOM 1519 N N . PRO A 1 190 ? -1.527 -11.157 0.508 1.00 94.44 190 PRO A N 1
ATOM 1520 C CA . PRO A 1 190 ? -1.674 -9.869 -0.151 1.00 94.44 190 PRO A CA 1
ATOM 1521 C C . PRO A 1 190 ? -0.798 -8.818 0.524 1.00 94.44 190 PRO A C 1
ATOM 1523 O O . PRO A 1 190 ? -0.628 -8.836 1.745 1.00 94.44 190 PRO A O 1
ATOM 1526 N N . VAL A 1 191 ? -0.260 -7.888 -0.264 1.00 95.38 191 VAL A N 1
ATOM 1527 C CA . VAL A 1 191 ? 0.617 -6.823 0.232 1.00 95.38 191 VAL A CA 1
ATOM 1528 C C . VAL A 1 191 ? 0.187 -5.479 -0.333 1.00 95.38 191 VAL A C 1
ATOM 1530 O O . VAL A 1 191 ? -0.077 -5.358 -1.526 1.00 95.38 191 VAL A O 1
ATOM 1533 N N . TRP A 1 192 ? 0.171 -4.465 0.526 1.00 96.31 192 TRP A N 1
ATOM 1534 C CA . TRP A 1 192 ? 0.114 -3.063 0.140 1.00 96.31 192 TRP A CA 1
ATOM 1535 C C . TRP A 1 192 ? 1.420 -2.366 0.504 1.00 96.31 192 TRP A C 1
ATOM 1537 O O . TRP A 1 192 ? 1.903 -2.484 1.634 1.00 96.31 192 TRP A O 1
ATOM 1547 N N . ILE A 1 193 ? 1.971 -1.627 -0.455 1.00 95.75 193 ILE A N 1
ATOM 1548 C CA . ILE A 1 193 ? 3.257 -0.945 -0.338 1.00 95.75 193 ILE A CA 1
ATOM 1549 C C . ILE A 1 193 ? 3.014 0.561 -0.403 1.00 95.75 193 ILE A C 1
ATOM 1551 O O . ILE A 1 193 ? 2.452 1.074 -1.367 1.00 95.75 193 ILE A O 1
ATOM 1555 N N . VAL A 1 194 ? 3.423 1.277 0.642 1.00 96.75 194 VAL A N 1
ATOM 1556 C CA . VAL A 1 194 ? 3.415 2.743 0.661 1.00 96.75 194 VAL A CA 1
ATOM 1557 C C . VAL A 1 194 ? 4.722 3.243 0.058 1.00 96.75 194 VAL A C 1
ATOM 1559 O O . VAL A 1 194 ? 5.781 3.066 0.666 1.00 96.75 194 VAL A O 1
ATOM 1562 N N . MET A 1 195 ? 4.650 3.883 -1.106 1.00 93.19 195 MET A N 1
ATOM 1563 C CA . MET A 1 195 ? 5.836 4.276 -1.868 1.00 93.19 195 MET A CA 1
ATOM 1564 C C . MET A 1 195 ? 5.671 5.646 -2.534 1.00 93.19 195 MET A C 1
ATOM 1566 O O . MET A 1 195 ? 4.539 6.050 -2.814 1.00 93.19 195 MET A O 1
ATOM 1570 N N . PRO A 1 196 ? 6.753 6.411 -2.754 1.00 91.62 196 PRO A N 1
ATOM 1571 C CA . PRO A 1 196 ? 6.675 7.574 -3.628 1.00 91.62 196 PRO A CA 1
ATOM 1572 C C . PRO A 1 196 ? 6.356 7.119 -5.057 1.00 91.62 196 PRO A C 1
ATOM 1574 O O . PRO A 1 196 ? 6.664 5.995 -5.442 1.00 91.62 196 PRO A O 1
ATOM 1577 N N . GLU A 1 197 ? 5.723 7.978 -5.849 1.00 86.81 197 GLU A N 1
ATOM 1578 C CA . GLU A 1 197 ? 5.655 7.750 -7.292 1.00 86.81 197 GLU A CA 1
ATOM 1579 C C . GLU A 1 197 ? 7.073 7.742 -7.883 1.00 86.81 197 GLU A C 1
ATOM 1581 O O . GLU A 1 197 ? 7.839 8.689 -7.686 1.00 86.81 197 GLU A O 1
ATOM 1586 N N . GLU A 1 198 ? 7.414 6.689 -8.624 1.00 70.62 198 GLU A N 1
ATOM 1587 C CA . GLU A 1 198 ? 8.640 6.668 -9.413 1.00 70.62 198 GLU A CA 1
ATOM 1588 C C . GLU A 1 198 ? 8.481 7.612 -10.613 1.00 70.62 198 GLU A C 1
ATOM 1590 O O . GLU A 1 198 ? 7.625 7.417 -11.477 1.00 70.62 198 GLU A O 1
ATOM 1595 N N . GLU A 1 199 ? 9.296 8.670 -10.677 1.00 57.88 199 GLU A N 1
ATOM 1596 C CA . GLU A 1 199 ? 9.329 9.539 -11.853 1.00 57.88 199 GLU A CA 1
ATOM 1597 C C . GLU A 1 199 ? 9.874 8.753 -13.057 1.00 57.88 199 GLU A C 1
ATOM 1599 O O . GLU A 1 199 ? 11.087 8.578 -13.224 1.00 57.88 199 GLU A O 1
ATOM 1604 N N . GLU A 1 200 ? 8.980 8.315 -13.946 1.00 49.78 200 GLU A N 1
ATOM 1605 C CA . GLU A 1 200 ? 9.374 7.868 -15.276 1.00 49.78 200 GLU A CA 1
ATOM 1606 C C . GLU A 1 200 ? 10.047 9.043 -16.007 1.00 49.78 200 GLU A C 1
ATOM 1608 O O . GLU A 1 200 ? 9.406 10.007 -16.438 1.00 49.78 200 GLU A O 1
ATOM 1613 N N . ASN A 1 201 ? 11.366 8.965 -16.189 1.00 38.59 201 ASN A N 1
ATOM 1614 C CA . ASN A 1 201 ? 12.086 9.865 -17.082 1.00 38.59 201 ASN A CA 1
ATOM 1615 C C . ASN A 1 201 ? 11.660 9.576 -18.532 1.00 38.59 201 ASN A C 1
ATOM 1617 O O . ASN A 1 201 ? 12.344 8.839 -19.245 1.00 38.59 201 ASN A O 1
ATOM 1621 N N . GLU A 1 202 ? 10.537 10.142 -18.989 1.00 38.19 202 GLU A N 1
ATOM 1622 C CA . GLU A 1 202 ? 10.123 10.014 -20.386 1.00 38.19 202 GLU A CA 1
ATOM 1623 C C . GLU A 1 202 ? 11.192 10.653 -21.298 1.00 38.19 202 GLU A C 1
ATOM 1625 O O . GLU A 1 202 ? 11.450 11.863 -21.218 1.00 38.19 202 GLU A O 1
ATOM 1630 N N . PRO A 1 203 ? 11.828 9.897 -22.214 1.00 37.38 203 PRO A N 1
ATOM 1631 C CA . PRO A 1 203 ? 12.695 10.506 -23.207 1.00 37.38 203 PRO A CA 1
ATOM 1632 C C . PRO A 1 203 ? 11.840 11.367 -24.146 1.00 37.38 203 PRO A C 1
ATOM 1634 O O . PRO A 1 203 ? 11.010 10.855 -24.897 1.00 37.38 203 PRO A O 1
ATOM 1637 N N . GLN A 1 204 ? 12.056 12.689 -24.132 1.00 30.83 204 GLN A N 1
ATOM 1638 C CA . GLN A 1 204 ? 11.373 13.631 -25.024 1.00 30.83 204 GLN A CA 1
ATOM 1639 C C . GLN A 1 204 ? 11.531 13.214 -26.496 1.00 30.83 204 GLN A C 1
ATOM 1641 O O . GLN A 1 204 ? 12.574 13.417 -27.123 1.00 30.83 204 GLN A O 1
ATOM 1646 N N . MET A 1 205 ? 10.465 12.664 -27.083 1.00 34.97 205 MET A N 1
ATOM 1647 C CA . MET A 1 205 ? 10.423 12.356 -28.509 1.00 34.97 205 MET A CA 1
ATOM 1648 C C . MET A 1 205 ? 10.359 13.647 -29.330 1.00 34.97 205 MET A C 1
ATOM 1650 O O . MET A 1 205 ? 9.376 14.391 -29.309 1.00 34.97 205 MET A O 1
ATOM 1654 N N . SER A 1 206 ? 11.398 13.894 -30.126 1.00 35.03 206 SER A N 1
ATOM 1655 C CA . SER A 1 206 ? 11.359 14.928 -31.160 1.00 35.03 206 SER A CA 1
ATOM 1656 C C . SER A 1 206 ? 10.354 14.549 -32.260 1.00 35.03 206 SER A C 1
ATOM 1658 O O . SER A 1 206 ? 10.339 13.426 -32.767 1.00 35.03 206 SER A O 1
ATOM 1660 N N . LYS A 1 207 ? 9.479 15.492 -32.638 1.00 32.41 207 LYS A N 1
ATOM 1661 C CA . LYS A 1 207 ? 8.519 15.320 -33.743 1.00 32.41 207 LYS A CA 1
ATOM 1662 C C . LYS A 1 207 ? 9.270 15.045 -35.050 1.00 32.41 207 LYS A C 1
ATOM 1664 O O . LYS A 1 207 ? 9.930 15.937 -35.581 1.00 32.41 207 LYS A O 1
ATOM 1669 N N . ALA A 1 208 ? 9.121 13.839 -35.593 1.00 44.72 208 ALA A N 1
ATOM 1670 C CA . ALA A 1 208 ? 9.659 13.490 -36.902 1.00 44.72 208 ALA A CA 1
ATOM 1671 C C . ALA A 1 208 ? 8.950 14.280 -38.018 1.00 44.72 208 ALA A C 1
ATOM 1673 O O . ALA A 1 208 ? 7.721 14.382 -38.053 1.00 44.72 208 ALA A O 1
ATOM 1674 N N . SER A 1 209 ? 9.734 14.844 -38.938 1.00 38.25 209 SER A N 1
ATOM 1675 C CA . SER A 1 209 ? 9.239 15.548 -40.118 1.00 38.25 209 SER A CA 1
ATOM 1676 C C . SER A 1 209 ? 8.768 14.557 -41.188 1.00 38.25 209 SER A C 1
ATOM 1678 O O . SER A 1 209 ? 9.431 13.565 -41.498 1.00 38.25 209 SER A O 1
ATOM 1680 N N . ASN A 1 210 ? 7.594 14.830 -41.761 1.00 42.31 210 ASN A N 1
ATOM 1681 C CA . ASN A 1 210 ? 6.975 14.004 -42.794 1.00 42.31 210 ASN A CA 1
ATOM 1682 C C . ASN A 1 210 ? 7.867 13.913 -44.042 1.00 42.31 210 ASN A C 1
ATOM 1684 O O . ASN A 1 210 ? 7.979 14.873 -44.802 1.00 42.31 210 ASN A O 1
ATOM 1688 N N . SER A 1 211 ? 8.422 12.730 -44.308 1.00 43.28 211 SER A N 1
ATOM 1689 C CA . SER A 1 211 ? 8.867 12.357 -45.651 1.00 43.28 211 SER A CA 1
ATOM 1690 C C . SER A 1 211 ? 8.242 11.021 -46.036 1.00 43.28 211 SER A C 1
ATOM 1692 O O . SER A 1 211 ? 8.235 10.067 -45.262 1.00 43.28 211 SER A O 1
ATOM 1694 N N . VAL A 1 212 ? 7.651 10.989 -47.230 1.00 49.47 212 VAL A N 1
ATOM 1695 C CA . VAL A 1 212 ? 6.959 9.830 -47.799 1.00 49.47 212 VAL A CA 1
ATOM 1696 C C . VAL A 1 212 ? 7.974 8.699 -47.982 1.00 49.47 212 VAL A C 1
ATOM 1698 O O . VAL A 1 212 ? 8.787 8.730 -48.903 1.00 49.47 212 VAL A O 1
ATOM 1701 N N . ARG A 1 213 ? 7.946 7.707 -47.090 1.00 50.22 213 ARG A N 1
ATOM 1702 C CA . ARG A 1 213 ? 8.702 6.455 -47.209 1.00 50.22 213 ARG A CA 1
ATOM 1703 C C . ARG A 1 213 ? 7.747 5.278 -47.066 1.00 50.22 213 ARG A C 1
ATOM 1705 O O . ARG A 1 213 ? 6.776 5.347 -46.319 1.00 50.22 213 ARG A O 1
ATOM 1712 N N . THR A 1 214 ? 8.021 4.209 -47.806 1.00 50.41 214 THR A N 1
ATOM 1713 C CA . THR A 1 214 ? 7.357 2.909 -47.673 1.00 50.41 214 THR A CA 1
ATOM 1714 C C . THR A 1 214 ? 7.428 2.447 -46.221 1.00 50.41 214 THR A C 1
ATOM 1716 O O . THR A 1 214 ? 8.513 2.204 -45.698 1.00 50.41 214 THR A O 1
ATOM 1719 N N . VAL A 1 215 ? 6.269 2.369 -45.572 1.00 53.84 215 VAL A N 1
ATOM 1720 C CA . VAL A 1 215 ? 6.138 1.957 -44.173 1.00 53.84 215 VAL A CA 1
ATOM 1721 C C . VAL A 1 215 ? 6.000 0.437 -44.131 1.00 53.84 215 VAL A C 1
ATOM 1723 O O . VAL A 1 215 ? 5.110 -0.123 -44.771 1.00 53.84 215 VAL A O 1
ATOM 1726 N N . HIS A 1 216 ? 6.864 -0.236 -43.374 1.00 53.97 216 HIS A N 1
ATOM 1727 C CA . HIS A 1 216 ? 6.648 -1.627 -42.985 1.00 53.97 216 HIS A CA 1
ATOM 1728 C C . HIS A 1 216 ? 5.887 -1.646 -41.660 1.00 53.97 216 HIS A C 1
ATOM 1730 O O . HIS A 1 216 ? 6.323 -1.045 -40.681 1.00 53.97 216 HIS A O 1
ATOM 1736 N N . GLN A 1 217 ? 4.727 -2.303 -41.642 1.00 55.19 217 GLN A N 1
ATOM 1737 C CA . GLN A 1 217 ? 3.893 -2.424 -40.450 1.00 55.19 217 GLN A CA 1
ATOM 1738 C C . GLN A 1 217 ? 4.209 -3.738 -39.732 1.00 55.19 217 GL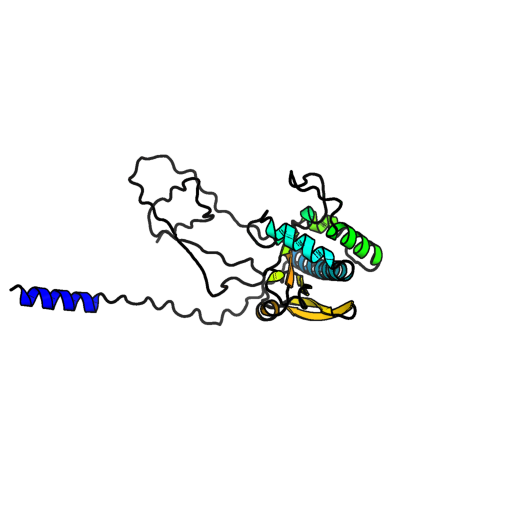N A C 1
ATOM 1740 O O . GLN A 1 217 ? 4.073 -4.812 -40.315 1.00 55.19 217 GLN A O 1
ATOM 1745 N N . MET A 1 218 ? 4.586 -3.649 -38.458 1.00 56.53 218 MET A N 1
ATOM 1746 C CA . MET A 1 218 ? 4.705 -4.793 -37.556 1.00 56.53 218 MET A CA 1
ATOM 1747 C C . MET A 1 218 ? 3.550 -4.746 -36.556 1.00 56.53 218 MET A C 1
ATOM 1749 O O . MET A 1 218 ? 3.262 -3.695 -35.987 1.00 56.53 218 MET A O 1
ATOM 1753 N N . ARG A 1 219 ? 2.872 -5.878 -36.353 1.00 58.09 219 ARG A N 1
ATOM 1754 C CA . ARG A 1 219 ? 1.861 -6.037 -35.305 1.00 58.09 219 ARG A CA 1
ATOM 1755 C C . ARG A 1 219 ? 2.357 -7.090 -34.327 1.00 58.09 219 ARG A C 1
ATOM 1757 O O . ARG A 1 219 ? 2.531 -8.244 -34.708 1.00 58.09 219 ARG A O 1
ATOM 1764 N N . VAL A 1 220 ? 2.561 -6.684 -33.082 1.00 60.75 220 VAL A N 1
ATOM 1765 C CA . VAL A 1 220 ? 2.791 -7.613 -31.977 1.00 60.75 220 VAL A CA 1
ATOM 1766 C C . VAL A 1 220 ? 1.428 -8.171 -31.571 1.00 60.75 220 VAL A C 1
ATOM 1768 O O . VAL A 1 220 ? 0.505 -7.407 -31.308 1.00 60.75 220 VAL A O 1
ATOM 1771 N N . GLY A 1 221 ? 1.268 -9.493 -31.645 1.00 55.41 221 GLY A N 1
ATOM 1772 C CA . GLY A 1 221 ? -0.019 -10.155 -31.413 1.00 55.41 221 GLY A CA 1
ATOM 1773 C C . GLY A 1 221 ? -0.327 -10.354 -29.931 1.00 55.41 221 GLY A C 1
ATOM 1774 O O . GLY A 1 221 ? -1.338 -9.866 -29.442 1.00 55.41 221 GLY A O 1
ATOM 1775 N N . PHE A 1 222 ? 0.541 -11.081 -29.231 1.00 59.53 222 PHE A N 1
ATOM 1776 C CA . PHE A 1 222 ? 0.405 -11.380 -27.810 1.00 59.53 222 PHE A CA 1
ATOM 1777 C C . PHE A 1 222 ? 1.796 -11.519 -27.201 1.00 59.53 222 PHE A C 1
ATOM 1779 O O . PHE A 1 222 ? 2.671 -12.147 -27.801 1.00 59.53 222 PHE A O 1
ATOM 1786 N N . VAL A 1 223 ? 1.990 -10.908 -26.038 1.00 58.97 223 VAL A N 1
ATOM 1787 C CA . VAL A 1 223 ? 3.234 -10.948 -25.271 1.00 58.97 223 VAL A CA 1
ATOM 1788 C C . VAL A 1 223 ? 2.834 -11.314 -23.857 1.00 58.97 223 VAL A C 1
ATOM 1790 O O . VAL A 1 223 ? 1.950 -10.688 -23.280 1.00 58.97 223 VAL A O 1
ATOM 1793 N N . SER A 1 224 ? 3.459 -12.352 -23.328 1.00 57.25 224 SER A N 1
ATOM 1794 C CA . SER A 1 224 ? 3.282 -12.786 -21.951 1.00 57.25 224 SER A CA 1
ATOM 1795 C C . SER A 1 224 ? 4.633 -13.199 -21.414 1.00 57.25 224 SER A C 1
ATOM 1797 O O . SER A 1 224 ? 5.382 -13.880 -22.118 1.00 57.25 224 SER A O 1
ATOM 1799 N N . SER A 1 225 ? 4.902 -12.856 -20.163 1.00 56.62 225 SER A N 1
ATOM 1800 C CA . SER A 1 225 ? 5.984 -13.468 -19.410 1.00 56.62 225 SER A CA 1
ATOM 1801 C C . SER A 1 225 ? 5.387 -14.473 -18.437 1.00 56.62 225 SER A C 1
ATOM 1803 O O . SER A 1 225 ? 4.338 -14.225 -17.849 1.00 56.62 225 SER A O 1
ATOM 1805 N N . SER A 1 226 ? 6.045 -15.619 -18.284 1.00 51.12 226 SER A N 1
ATOM 1806 C CA . SER A 1 226 ? 5.756 -16.569 -17.205 1.00 51.12 226 SER A CA 1
ATOM 1807 C C . SER A 1 226 ? 6.576 -16.282 -15.944 1.00 51.12 226 SER A C 1
ATOM 1809 O O . SER A 1 226 ? 6.472 -17.031 -14.977 1.00 51.12 226 SER A O 1
ATOM 1811 N N . ILE A 1 227 ? 7.443 -15.266 -15.992 1.00 48.12 227 ILE A N 1
ATOM 1812 C CA . ILE A 1 227 ? 8.408 -14.905 -14.951 1.00 48.12 227 ILE A CA 1
ATOM 1813 C C . ILE A 1 227 ? 8.342 -13.384 -14.758 1.00 48.12 227 ILE A C 1
ATOM 1815 O O . ILE A 1 227 ? 8.415 -12.635 -15.733 1.00 48.12 227 ILE A O 1
ATOM 1819 N N . HIS A 1 228 ? 8.158 -12.933 -13.521 1.00 53.00 228 HIS A N 1
ATOM 1820 C CA . HIS A 1 228 ? 8.265 -11.519 -13.168 1.00 53.00 228 HIS A CA 1
ATOM 1821 C C . HIS A 1 228 ? 9.757 -11.164 -13.119 1.00 53.00 228 HIS A C 1
ATOM 1823 O O . HIS A 1 228 ? 10.522 -11.889 -12.486 1.00 53.00 228 HIS A O 1
ATOM 1829 N N . TYR A 1 229 ? 10.180 -10.149 -13.874 1.00 55.12 229 TYR A N 1
ATOM 1830 C CA . TYR A 1 229 ? 11.600 -9.788 -14.017 1.00 55.12 229 TYR A CA 1
ATOM 1831 C C . TYR A 1 229 ? 11.969 -8.463 -13.343 1.00 55.12 229 TYR A C 1
ATOM 1833 O O . TYR A 1 229 ? 13.152 -8.138 -13.303 1.00 55.12 229 TYR A O 1
ATOM 1841 N N . ASP A 1 230 ? 10.981 -7.727 -12.832 1.00 58.31 230 ASP A N 1
ATOM 1842 C CA . ASP A 1 230 ? 11.201 -6.495 -12.077 1.00 58.31 230 ASP A CA 1
ATOM 1843 C C . ASP A 1 230 ? 11.132 -6.774 -10.574 1.00 58.31 230 ASP A C 1
ATOM 1845 O O . ASP A 1 230 ? 10.607 -7.799 -10.132 1.00 58.31 230 ASP A O 1
ATOM 1849 N N . GLY A 1 231 ? 11.741 -5.891 -9.785 1.00 61.78 231 GLY A N 1
ATOM 1850 C CA . GLY A 1 231 ? 11.728 -6.015 -8.336 1.00 61.78 231 GLY A CA 1
ATOM 1851 C C . GLY A 1 231 ? 10.315 -5.819 -7.799 1.00 61.78 231 GLY A C 1
ATOM 1852 O O . GLY A 1 231 ? 9.612 -4.902 -8.206 1.00 61.78 231 GLY A O 1
ATOM 1853 N N . PHE A 1 232 ? 9.916 -6.629 -6.820 1.00 74.25 232 PHE A N 1
ATOM 1854 C CA . PHE A 1 232 ? 8.636 -6.492 -6.109 1.00 74.25 232 PHE A CA 1
ATOM 1855 C C . PHE A 1 232 ? 8.357 -5.064 -5.591 1.00 74.25 232 PHE A C 1
ATOM 1857 O O . PHE A 1 232 ? 7.201 -4.652 -5.493 1.00 74.25 232 PHE A O 1
ATOM 1864 N N . PHE A 1 233 ? 9.420 -4.313 -5.287 1.00 73.62 233 PHE A N 1
ATOM 1865 C CA . PHE A 1 233 ? 9.387 -2.920 -4.840 1.00 73.62 233 PHE A CA 1
ATOM 1866 C C . PHE A 1 233 ? 9.623 -1.885 -5.957 1.00 73.62 233 PHE A C 1
ATOM 1868 O O . PHE A 1 233 ? 9.589 -0.699 -5.674 1.00 73.62 233 PHE A O 1
ATOM 1875 N N . SER A 1 234 ? 9.858 -2.305 -7.202 1.00 62.62 234 SER A N 1
ATOM 1876 C CA . SER A 1 234 ? 10.358 -1.467 -8.310 1.00 62.62 234 SER A CA 1
ATOM 1877 C C . SER A 1 234 ? 9.338 -1.238 -9.435 1.00 62.62 234 SER A C 1
ATOM 1879 O O . SER A 1 234 ? 9.725 -1.001 -10.577 1.00 62.62 234 SER A O 1
ATOM 1881 N N . GLY A 1 235 ? 8.041 -1.377 -9.146 1.00 60.53 235 GLY A N 1
ATOM 1882 C CA . GLY A 1 235 ? 6.995 -1.326 -10.174 1.00 60.53 235 GLY A CA 1
ATOM 1883 C C . GLY A 1 235 ? 6.951 -2.587 -11.050 1.00 60.53 235 GLY A C 1
ATOM 1884 O O . GLY A 1 235 ? 7.866 -3.406 -11.062 1.00 60.53 235 GLY A O 1
ATOM 1885 N N . GLY A 1 236 ? 5.815 -2.826 -11.706 1.00 56.38 236 GLY A N 1
ATOM 1886 C CA . GLY A 1 236 ? 5.540 -4.083 -12.409 1.00 56.38 236 GLY A CA 1
ATOM 1887 C C . GLY A 1 236 ? 6.415 -4.339 -13.647 1.00 56.38 236 GLY A C 1
ATOM 1888 O O . GLY A 1 236 ? 7.107 -3.461 -14.139 1.00 56.38 236 GLY A O 1
ATOM 1889 N N . SER A 1 237 ? 6.325 -5.559 -14.201 1.00 55.72 237 SER A N 1
ATOM 1890 C CA . SER A 1 237 ? 7.148 -5.984 -15.347 1.00 55.72 237 SER A CA 1
ATOM 1891 C C . SER A 1 237 ? 6.933 -5.155 -16.620 1.00 55.72 237 SER A C 1
ATOM 1893 O O . SER A 1 237 ? 5.848 -5.188 -17.209 1.00 55.72 237 SER A O 1
ATOM 1895 N N . GLU A 1 238 ? 7.999 -4.543 -17.138 1.00 58.94 238 GLU A N 1
ATOM 1896 C CA . GLU A 1 238 ? 7.964 -3.802 -18.407 1.00 58.94 238 GLU A CA 1
ATOM 1897 C C . GLU A 1 238 ? 8.431 -4.628 -19.627 1.00 58.94 238 GLU A C 1
ATOM 1899 O O . GLU A 1 238 ? 9.510 -5.222 -19.648 1.00 58.94 238 GLU A O 1
ATOM 1904 N N . PHE A 1 239 ? 7.679 -4.587 -20.738 1.00 61.28 239 PHE A N 1
ATOM 1905 C CA . PHE A 1 239 ? 8.148 -5.114 -22.031 1.00 61.28 239 PHE A CA 1
ATOM 1906 C C . PHE A 1 239 ? 8.700 -4.003 -22.926 1.00 61.28 239 PHE A C 1
ATOM 1908 O O . PHE A 1 239 ? 7.946 -3.227 -23.519 1.00 61.28 239 PHE A O 1
ATOM 1915 N N . LYS A 1 240 ? 10.024 -3.983 -23.110 1.00 60.09 240 LYS A N 1
ATOM 1916 C CA . LYS A 1 240 ? 10.710 -3.045 -24.013 1.00 60.09 240 LYS A CA 1
ATOM 1917 C C . LYS A 1 240 ? 10.975 -3.694 -25.373 1.00 60.09 240 LYS A C 1
ATOM 1919 O O . LYS A 1 240 ? 11.614 -4.739 -25.470 1.00 60.09 240 LYS A O 1
ATOM 1924 N N . PHE A 1 241 ? 10.502 -3.062 -26.448 1.00 63.56 241 PHE A N 1
ATOM 1925 C CA . PHE A 1 241 ? 10.741 -3.509 -27.826 1.00 63.56 241 PHE A CA 1
ATOM 1926 C C . PHE A 1 241 ? 11.798 -2.622 -28.483 1.00 63.56 241 PHE A C 1
ATOM 1928 O O . PHE A 1 241 ? 11.526 -1.466 -28.791 1.00 63.56 241 PHE A O 1
ATOM 1935 N N . CYS A 1 242 ? 12.991 -3.156 -28.746 1.00 52.25 242 CYS A N 1
ATOM 1936 C CA . CYS A 1 242 ? 14.048 -2.421 -29.448 1.00 52.25 242 CYS A CA 1
ATOM 1937 C C . CYS A 1 242 ? 14.031 -2.724 -30.951 1.00 52.25 242 CYS A C 1
ATOM 1939 O O . CYS A 1 242 ? 14.060 -3.884 -31.366 1.00 52.25 242 CYS A O 1
ATOM 1941 N N . LEU A 1 243 ? 14.030 -1.678 -31.783 1.00 57.22 243 LEU A N 1
ATOM 1942 C CA . LEU A 1 243 ? 14.176 -1.806 -33.234 1.00 57.22 243 LEU A CA 1
ATOM 1943 C C . LEU A 1 243 ? 15.629 -1.521 -33.635 1.00 57.22 243 LEU A C 1
ATOM 1945 O O . LEU A 1 243 ? 16.097 -0.387 -33.535 1.00 57.22 243 LEU A O 1
ATOM 1949 N N . LEU A 1 244 ? 16.331 -2.538 -34.134 1.00 46.38 244 LEU A N 1
ATOM 1950 C CA . LEU A 1 244 ? 17.688 -2.401 -34.669 1.00 46.38 244 LEU A CA 1
ATOM 1951 C C . LEU A 1 244 ? 17.628 -1.838 -36.102 1.00 46.38 244 LEU A C 1
ATOM 1953 O O . LEU A 1 244 ? 17.726 -2.567 -37.086 1.00 46.38 244 LEU A O 1
ATOM 1957 N N . GLY A 1 245 ? 17.423 -0.520 -36.200 1.00 48.59 245 GLY A N 1
ATOM 1958 C CA . GLY A 1 245 ? 17.401 0.252 -37.447 1.00 48.59 245 GLY A CA 1
ATOM 1959 C C . GLY A 1 245 ? 15.999 0.537 -38.008 1.00 48.59 245 GLY A C 1
ATOM 1960 O O . GLY A 1 245 ? 15.159 -0.350 -38.121 1.00 48.59 245 GLY A O 1
ATOM 1961 N N . GLY A 1 246 ? 15.755 1.795 -38.402 1.00 54.00 246 GLY A N 1
ATOM 1962 C CA . GLY A 1 246 ? 14.480 2.273 -38.959 1.00 54.00 246 GLY A CA 1
ATOM 1963 C C . GLY A 1 246 ? 13.888 3.458 -38.186 1.00 54.00 246 GLY A C 1
ATOM 1964 O O . GLY A 1 246 ? 14.491 3.965 -37.247 1.00 54.00 246 GLY A O 1
ATOM 1965 N N . THR A 1 247 ? 12.711 3.932 -38.598 1.00 51.50 247 THR A N 1
ATOM 1966 C CA . THR A 1 247 ? 11.962 4.997 -37.907 1.00 51.50 247 THR A CA 1
ATOM 1967 C C . THR A 1 247 ? 10.548 4.495 -37.661 1.00 51.50 247 THR A C 1
ATOM 1969 O O . THR A 1 247 ? 9.890 4.049 -38.601 1.00 51.50 247 THR A O 1
ATOM 1972 N N . ILE A 1 248 ? 10.076 4.544 -36.417 1.00 53.50 248 ILE A N 1
ATOM 1973 C CA . ILE A 1 248 ? 8.730 4.083 -36.071 1.00 53.50 248 ILE A CA 1
ATOM 1974 C C . ILE A 1 248 ? 7.768 5.262 -36.166 1.00 53.50 248 ILE A C 1
ATOM 1976 O O . ILE A 1 248 ? 8.009 6.329 -35.610 1.00 53.50 248 ILE A O 1
ATOM 1980 N N . THR A 1 249 ? 6.674 5.073 -36.901 1.00 50.56 249 THR A N 1
ATOM 1981 C CA . THR A 1 249 ? 5.559 6.022 -36.948 1.00 50.56 249 THR A CA 1
ATOM 1982 C C . THR A 1 249 ? 4.386 5.399 -36.204 1.00 50.56 249 THR A C 1
ATOM 1984 O O . THR A 1 249 ? 3.780 4.445 -36.689 1.00 50.56 249 THR A O 1
ATOM 1987 N N . LEU A 1 250 ? 4.088 5.908 -35.008 1.00 49.09 250 LEU A N 1
ATOM 1988 C CA . LEU A 1 250 ? 2.958 5.445 -34.206 1.00 49.09 250 LEU A CA 1
ATOM 1989 C C . LEU A 1 250 ? 1.653 5.945 -34.839 1.00 49.09 250 LEU A C 1
ATOM 1991 O O . LEU A 1 250 ? 1.406 7.147 -34.920 1.00 49.09 250 LEU A O 1
ATOM 1995 N N . THR A 1 251 ? 0.810 5.022 -35.299 1.00 42.38 251 THR A N 1
ATOM 1996 C CA . THR A 1 251 ? -0.586 5.323 -35.641 1.00 42.38 251 THR A CA 1
ATOM 1997 C C . THR A 1 251 ? -1.462 5.062 -34.419 1.00 42.38 251 THR A C 1
ATOM 1999 O O . THR A 1 251 ? -1.243 4.078 -33.715 1.00 42.38 251 THR A O 1
ATOM 2002 N N . THR A 1 252 ? -2.450 5.931 -34.206 1.00 42.03 252 THR A N 1
ATOM 2003 C CA . THR A 1 252 ? -3.282 6.206 -33.009 1.00 42.03 252 THR A CA 1
ATOM 2004 C C . THR A 1 252 ? -3.971 5.039 -32.278 1.00 42.03 252 THR A C 1
ATOM 2006 O O . THR A 1 252 ? -4.757 5.285 -31.372 1.00 42.03 252 THR A O 1
ATOM 2009 N N . ALA A 1 253 ? -3.690 3.782 -32.611 1.00 36.41 253 ALA A N 1
ATOM 2010 C CA . ALA A 1 253 ? -4.293 2.602 -31.991 1.00 36.41 253 ALA A CA 1
ATOM 2011 C C . ALA A 1 253 ? -3.291 1.710 -31.229 1.00 36.41 253 ALA A C 1
ATOM 2013 O O . ALA A 1 253 ? -3.572 0.533 -31.032 1.00 36.41 253 ALA A O 1
ATOM 2014 N N . SER A 1 254 ? -2.123 2.229 -30.833 1.00 39.78 254 SER A N 1
ATOM 2015 C CA . SER A 1 254 ? -1.088 1.420 -30.166 1.00 39.78 254 SER A CA 1
ATOM 2016 C C . SER A 1 254 ? -0.617 2.078 -28.870 1.00 39.78 254 SER A C 1
ATOM 2018 O O . SER A 1 254 ? 0.003 3.137 -28.910 1.00 39.78 254 SER A O 1
ATOM 2020 N N . SER A 1 255 ? -0.890 1.435 -27.737 1.00 37.84 255 SER A N 1
ATOM 2021 C CA . SER A 1 255 ? -0.274 1.705 -26.436 1.00 37.84 255 SER A CA 1
ATOM 2022 C C . SER A 1 255 ? 1.104 1.031 -26.385 1.00 37.84 255 SER A C 1
ATOM 2024 O O . SER A 1 255 ? 1.261 -0.048 -25.824 1.00 37.84 255 SER A O 1
ATOM 2026 N N . PHE A 1 256 ? 2.092 1.621 -27.053 1.00 39.03 256 PHE A N 1
ATOM 2027 C CA . PHE A 1 256 ? 3.508 1.321 -26.823 1.00 39.03 256 PHE A CA 1
ATOM 2028 C C . PHE A 1 256 ? 4.150 2.613 -26.341 1.00 39.03 256 PHE A C 1
ATOM 2030 O O . PHE A 1 256 ? 4.031 3.629 -27.027 1.00 39.03 256 PHE A O 1
ATOM 2037 N N . VAL A 1 257 ? 4.755 2.582 -25.154 1.00 44.88 257 VAL A N 1
ATOM 2038 C CA . VAL A 1 257 ? 5.011 3.813 -24.390 1.00 44.88 257 VAL A CA 1
ATOM 2039 C C . VAL A 1 257 ? 6.491 4.199 -24.331 1.00 44.88 257 VAL A C 1
ATOM 2041 O O . VAL A 1 257 ? 6.803 5.352 -24.068 1.00 44.88 257 VAL A O 1
ATOM 2044 N N . SER A 1 258 ? 7.422 3.327 -24.732 1.00 40.25 258 SER A N 1
ATOM 2045 C CA . SER A 1 258 ? 8.795 3.770 -24.993 1.00 40.25 258 SER A CA 1
ATOM 2046 C C . SER A 1 258 ? 9.479 2.972 -26.100 1.00 40.25 258 SER A C 1
ATOM 2048 O O . SER A 1 258 ? 9.271 1.772 -26.281 1.00 40.25 258 SER A O 1
ATOM 2050 N N . LEU A 1 259 ? 10.285 3.683 -26.888 1.00 39.25 259 LEU A N 1
ATOM 2051 C CA . LEU A 1 259 ? 11.156 3.125 -27.913 1.00 39.25 259 LEU A CA 1
ATOM 2052 C C . LEU A 1 259 ? 12.549 3.699 -27.702 1.00 39.25 259 LEU A C 1
ATOM 2054 O O . LEU A 1 259 ? 12.801 4.861 -28.021 1.00 39.25 259 LEU A O 1
ATOM 2058 N N . GLN A 1 260 ? 13.466 2.881 -27.194 1.00 34.69 260 GLN A N 1
ATOM 2059 C CA . GLN A 1 260 ? 14.885 3.198 -27.255 1.00 34.69 260 GLN A CA 1
ATOM 2060 C C . GLN A 1 260 ? 15.435 2.754 -28.611 1.00 34.69 260 GLN A C 1
ATOM 2062 O O . GLN A 1 260 ? 15.419 1.576 -28.969 1.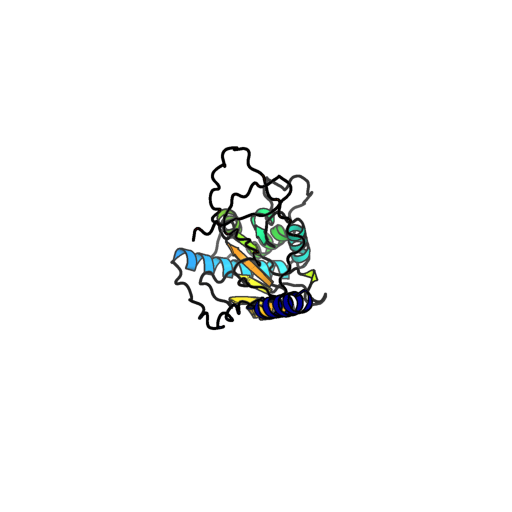00 34.69 260 GLN A O 1
ATOM 2067 N N . SER A 1 261 ? 15.931 3.715 -29.389 1.00 35.28 261 SER A N 1
ATOM 2068 C CA . SER A 1 261 ? 16.775 3.414 -30.541 1.00 35.28 261 SER A CA 1
ATOM 2069 C C . SER A 1 261 ? 18.186 3.114 -30.041 1.00 35.28 261 SER A C 1
ATOM 2071 O O . SER A 1 261 ? 18.909 4.029 -29.642 1.00 35.28 261 SER A O 1
ATOM 2073 N N . CYS A 1 262 ? 18.596 1.850 -30.069 1.00 27.89 262 CYS A N 1
ATOM 2074 C CA . CYS A 1 262 ? 20.000 1.499 -29.892 1.00 27.89 262 CYS A CA 1
ATOM 2075 C C . CYS A 1 262 ? 20.753 1.847 -31.185 1.00 27.89 262 CYS A C 1
ATOM 2077 O O . CYS A 1 262 ? 20.544 1.206 -32.215 1.00 27.89 262 CYS A O 1
ATOM 2079 N N . ASN A 1 263 ? 21.613 2.867 -31.139 1.00 28.20 263 ASN A N 1
ATOM 2080 C CA . ASN A 1 263 ? 22.619 3.075 -32.179 1.00 28.20 263 ASN A CA 1
ATOM 2081 C C . ASN A 1 263 ? 23.816 2.175 -31.846 1.00 28.20 263 ASN A C 1
ATOM 2083 O O . ASN A 1 263 ? 24.483 2.407 -30.838 1.00 28.20 263 ASN A O 1
ATOM 2087 N N . LEU A 1 264 ? 24.042 1.147 -32.667 1.00 29.03 264 LEU A N 1
ATOM 2088 C CA . LEU A 1 264 ? 25.291 0.378 -32.711 1.00 29.03 264 LEU A CA 1
ATOM 2089 C C . LEU A 1 264 ? 26.240 0.998 -33.739 1.00 29.03 264 LEU A C 1
ATOM 2091 O O . LEU A 1 264 ? 25.749 1.354 -34.837 1.00 29.03 264 LEU A O 1
#